Protein AF-A0A1I3P0V4-F1 (afdb_monomer_lite)

InterPro domains:
  IPR001668 Plasmid recombination enzyme [PF01076] (4-117)

Structure (mmCIF, N/CA/C/O backbone):
data_AF-A0A1I3P0V4-F1
#
_entry.id   AF-A0A1I3P0V4-F1
#
loop_
_atom_site.group_PDB
_atom_site.id
_atom_site.type_symbol
_atom_site.label_atom_id
_atom_site.label_alt_id
_atom_site.label_comp_id
_atom_site.label_asym_id
_atom_site.label_entity_id
_atom_site.label_seq_id
_atom_site.pdbx_PDB_ins_code
_atom_site.Cartn_x
_atom_site.Cartn_y
_atom_site.Cartn_z
_atom_site.occupancy
_atom_site.B_iso_or_equiv
_atom_site.auth_seq_id
_atom_site.auth_comp_id
_atom_site.auth_asym_id
_atom_site.auth_atom_id
_atom_site.pdbx_PDB_model_num
ATOM 1 N N . MET A 1 1 ? -18.771 -16.306 -8.051 1.00 46.50 1 MET A N 1
ATOM 2 C CA . MET A 1 1 ? -17.521 -16.959 -7.605 1.00 46.50 1 MET A CA 1
ATOM 3 C C . MET A 1 1 ? -17.237 -16.459 -6.200 1.00 46.50 1 MET A C 1
ATOM 5 O O . MET A 1 1 ? -17.303 -15.250 -6.014 1.00 46.50 1 MET A O 1
ATOM 9 N N . SER A 1 2 ? -17.047 -17.337 -5.210 1.00 54.91 2 SER A N 1
ATOM 10 C CA . SER A 1 2 ? -16.685 -16.901 -3.854 1.00 54.91 2 SER A CA 1
ATOM 11 C C . SER A 1 2 ? -15.280 -16.301 -3.876 1.00 54.91 2 SER A C 1
ATOM 13 O O . SER A 1 2 ? -14.403 -16.802 -4.571 1.00 54.91 2 SER A O 1
ATOM 15 N N . HIS A 1 3 ? -15.078 -15.209 -3.141 1.00 76.75 3 HIS A N 1
ATOM 16 C CA . HIS A 1 3 ? -13.769 -14.557 -2.999 1.00 76.75 3 HIS A CA 1
ATOM 17 C C . HIS A 1 3 ? -12.896 -15.184 -1.898 1.00 76.75 3 HIS A C 1
ATOM 19 O O . HIS A 1 3 ? -11.794 -14.698 -1.659 1.00 76.75 3 HIS A O 1
ATOM 25 N N . VAL A 1 4 ? -13.407 -16.243 -1.263 1.00 82.94 4 VAL A N 1
ATOM 26 C CA . VAL A 1 4 ? -12.771 -17.013 -0.192 1.00 82.94 4 VAL A CA 1
ATOM 27 C C . VAL A 1 4 ? -12.318 -18.354 -0.757 1.00 82.94 4 VAL A C 1
ATOM 29 O O . VAL A 1 4 ? -13.121 -19.063 -1.380 1.00 82.94 4 VAL A O 1
ATOM 32 N N . ASP A 1 5 ? -11.056 -18.687 -0.521 1.00 84.44 5 ASP A N 1
ATOM 33 C CA . ASP A 1 5 ? -10.488 -20.009 -0.732 1.00 84.44 5 ASP A CA 1
ATOM 34 C C . ASP A 1 5 ? -10.706 -20.867 0.519 1.00 84.44 5 ASP A C 1
ATOM 36 O O . ASP A 1 5 ? -9.994 -20.763 1.516 1.00 84.44 5 ASP A O 1
ATOM 40 N N . LEU A 1 6 ? -11.704 -21.749 0.452 1.00 85.12 6 LEU A N 1
ATOM 41 C CA . LEU A 1 6 ? -12.078 -22.623 1.566 1.00 85.12 6 LEU A CA 1
ATOM 42 C C . LEU A 1 6 ? -10.957 -23.582 1.992 1.00 85.12 6 LEU A C 1
ATOM 44 O O . LEU A 1 6 ? -11.004 -24.100 3.106 1.00 85.12 6 LEU A O 1
ATOM 48 N N . SER A 1 7 ? -9.971 -23.842 1.126 1.00 83.06 7 SER A N 1
ATOM 49 C CA . SER A 1 7 ? -8.824 -24.686 1.474 1.00 83.06 7 SER A CA 1
ATOM 50 C C . SER A 1 7 ? -7.808 -23.964 2.364 1.00 83.06 7 SER A C 1
ATOM 52 O O . SER A 1 7 ? -7.132 -24.616 3.156 1.00 83.06 7 SER A O 1
ATOM 54 N N . ALA A 1 8 ? -7.772 -22.629 2.305 1.00 77.94 8 ALA A N 1
ATOM 55 C CA . ALA A 1 8 ? -6.867 -21.779 3.073 1.00 77.94 8 ALA A CA 1
ATOM 56 C C . ALA A 1 8 ? -7.485 -21.248 4.381 1.00 77.94 8 ALA A C 1
ATOM 58 O O . ALA A 1 8 ? -6.773 -20.710 5.224 1.00 77.94 8 ALA A O 1
ATOM 59 N N . THR A 1 9 ? -8.793 -21.422 4.616 1.00 80.50 9 THR A N 1
ATOM 60 C CA . THR A 1 9 ? -9.476 -20.906 5.824 1.00 80.50 9 THR A CA 1
ATOM 61 C C . THR A 1 9 ? -8.869 -21.414 7.139 1.00 80.50 9 THR A C 1
ATOM 63 O O . THR A 1 9 ? -8.925 -20.718 8.153 1.00 80.50 9 THR A O 1
ATOM 66 N N . GLY A 1 10 ? -8.250 -22.601 7.138 1.00 83.00 10 GLY A N 1
ATOM 67 C CA . GLY A 1 10 ? -7.536 -23.142 8.302 1.00 83.00 10 GLY A CA 1
ATOM 68 C C . GLY A 1 10 ? -6.255 -22.383 8.676 1.00 83.00 10 GLY A C 1
ATOM 69 O O . GLY A 1 10 ? -5.747 -22.569 9.779 1.00 83.00 10 GLY A O 1
ATOM 70 N N . GLU A 1 11 ? -5.750 -21.526 7.789 1.00 85.62 11 GLU A N 1
ATOM 71 C CA . GLU A 1 11 ? -4.547 -20.711 7.995 1.00 85.62 11 GLU A CA 1
ATOM 72 C C . GLU A 1 11 ? -4.864 -19.330 8.596 1.00 85.62 11 GLU A C 1
ATOM 74 O O . GLU A 1 11 ? -3.955 -18.577 8.955 1.00 85.62 11 GLU A O 1
ATOM 79 N N . ASN A 1 12 ? -6.150 -18.994 8.758 1.00 91.94 12 ASN A N 1
ATOM 80 C CA . ASN A 1 12 ? -6.567 -17.777 9.446 1.00 91.94 12 ASN A CA 1
ATOM 81 C C . ASN A 1 12 ? -6.116 -17.803 10.910 1.00 91.94 12 ASN A C 1
ATOM 83 O O . ASN A 1 12 ? -6.247 -18.804 11.615 1.00 91.94 12 ASN A O 1
ATOM 87 N N . MET A 1 13 ? -5.621 -16.667 11.394 1.00 93.81 13 MET A N 1
ATOM 88 C CA . MET A 1 13 ? -4.975 -16.590 12.702 1.00 93.81 13 MET A CA 1
ATOM 89 C C . MET A 1 13 ? -5.728 -15.656 13.644 1.00 93.81 13 MET A C 1
ATOM 91 O O . MET A 1 13 ? -5.924 -14.477 13.348 1.00 93.81 13 MET A O 1
ATOM 95 N N . VAL A 1 14 ? -6.082 -16.149 14.832 1.00 95.81 14 VAL A N 1
ATOM 96 C CA . VAL A 1 14 ? -6.596 -15.299 15.914 1.00 95.81 14 VAL A CA 1
ATOM 97 C C . VAL A 1 14 ? -5.441 -14.493 16.508 1.00 95.81 14 VAL A C 1
ATOM 99 O O . VAL A 1 14 ? -4.555 -15.034 17.163 1.00 95.81 14 VAL A O 1
ATOM 102 N N . LEU A 1 15 ? -5.461 -13.181 16.287 1.00 96.19 15 LEU A N 1
ATOM 103 C CA . LEU A 1 15 ? -4.469 -12.233 16.801 1.00 96.19 15 LEU A CA 1
ATOM 104 C C . LEU A 1 15 ? -4.858 -11.693 18.190 1.00 96.19 15 LEU A C 1
ATOM 106 O O . LEU A 1 15 ? -3.998 -11.339 19.004 1.00 96.19 15 LEU A O 1
ATOM 110 N N . HIS A 1 16 ? -6.162 -11.606 18.467 1.00 97.50 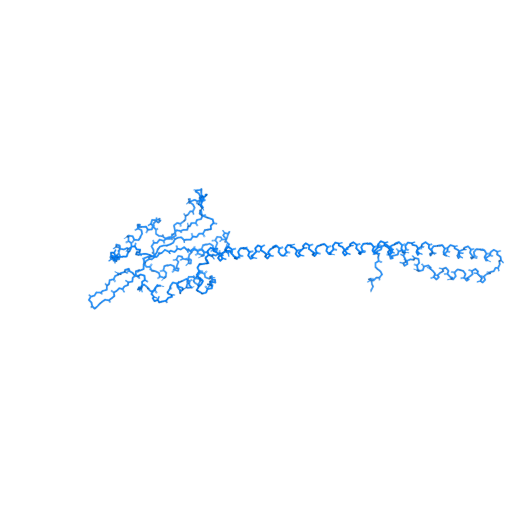16 HIS A N 1
ATOM 111 C CA . HIS A 1 16 ? -6.711 -11.202 19.759 1.00 97.50 16 HIS A CA 1
ATOM 112 C C . HIS A 1 16 ? -8.156 -11.692 19.938 1.00 97.50 16 HIS A C 1
ATOM 114 O O . HIS A 1 16 ? -8.906 -11.767 18.966 1.00 97.50 16 HIS A O 1
ATOM 120 N N . GLY A 1 17 ? -8.563 -11.953 21.181 1.00 96.44 17 GLY A N 1
ATOM 121 C CA . GLY A 1 17 ? -9.907 -12.439 21.505 1.00 96.44 17 GLY A CA 1
ATOM 122 C C . GLY A 1 17 ? -10.049 -13.954 21.367 1.00 96.44 17 GLY A C 1
ATOM 123 O O . GLY A 1 17 ? -9.058 -14.685 21.358 1.00 96.44 17 GLY A O 1
ATOM 124 N N . THR A 1 18 ? -11.291 -14.426 21.298 1.00 95.00 18 THR A N 1
ATOM 125 C CA . THR A 1 18 ? -11.615 -15.861 21.215 1.00 95.00 18 THR A CA 1
ATOM 126 C C . THR A 1 18 ? -11.831 -16.362 19.790 1.00 95.00 18 THR A C 1
ATOM 128 O O . THR A 1 18 ? -11.976 -17.563 19.580 1.00 95.00 18 THR A O 1
ATOM 131 N N . GLY A 1 19 ? -11.869 -15.456 18.810 1.00 91.31 19 GLY A N 1
ATOM 132 C CA . GLY A 1 19 ? -12.299 -15.770 17.446 1.00 91.31 19 GLY A CA 1
ATOM 133 C C . GL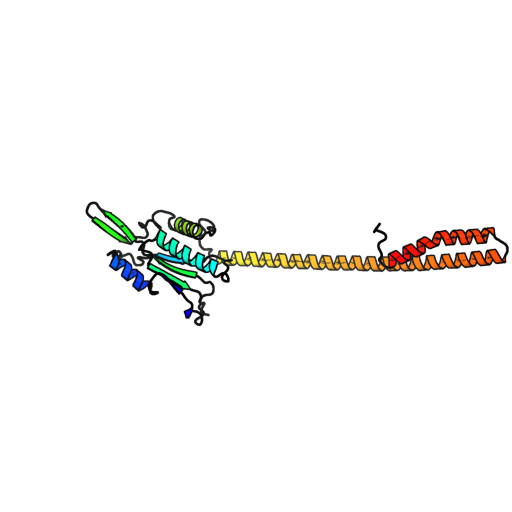Y A 1 19 ? -13.812 -15.607 17.228 1.00 91.31 19 GLY A C 1
ATOM 134 O O . GLY A 1 19 ? -14.253 -15.617 16.082 1.00 91.31 19 GLY A O 1
ATOM 135 N N . ASP A 1 20 ? -14.602 -15.365 18.284 1.00 92.88 20 ASP A N 1
ATOM 136 C CA . ASP A 1 20 ? -16.009 -14.961 18.177 1.00 92.88 20 ASP A CA 1
ATOM 137 C C . ASP A 1 20 ? -16.178 -13.486 18.593 1.00 92.88 20 ASP A C 1
ATOM 139 O O . ASP A 1 20 ? -16.276 -13.169 19.786 1.00 92.88 20 ASP A O 1
ATOM 143 N N . PRO A 1 21 ? -16.299 -12.554 17.627 1.00 92.69 21 PRO A N 1
ATOM 144 C CA . PRO A 1 21 ? -16.396 -11.133 17.938 1.00 92.69 21 PRO A CA 1
ATOM 145 C C . PRO A 1 21 ? -17.665 -10.779 18.728 1.00 92.69 21 PRO A C 1
ATOM 147 O O . PRO A 1 21 ? -17.671 -9.794 19.469 1.00 92.69 21 PRO A O 1
ATOM 150 N N . LYS A 1 22 ? -18.758 -11.547 18.596 1.00 91.94 22 LYS A N 1
ATOM 151 C CA . LYS A 1 22 ? -19.999 -11.282 19.343 1.00 91.94 22 LYS A CA 1
ATOM 152 C C . LYS A 1 22 ? -19.831 -11.669 20.806 1.00 91.94 22 LYS A C 1
ATOM 154 O O . LYS A 1 22 ? -20.246 -10.906 21.685 1.00 91.94 22 LYS A O 1
ATOM 159 N N . ALA A 1 23 ? -19.231 -12.831 21.062 1.00 94.44 23 ALA A N 1
ATOM 160 C CA . ALA A 1 23 ? -18.920 -13.281 22.413 1.00 94.44 23 ALA A CA 1
ATOM 161 C C . ALA A 1 23 ? -17.942 -12.319 23.103 1.00 94.44 23 ALA A C 1
ATOM 163 O O . ALA A 1 23 ? -18.209 -11.891 24.228 1.00 94.44 23 ALA A O 1
ATOM 164 N N . ASP A 1 24 ? -16.889 -11.896 22.400 1.00 96.69 24 ASP A N 1
ATOM 165 C CA . ASP A 1 24 ? -15.858 -10.995 22.927 1.00 96.69 24 ASP A CA 1
ATOM 166 C C . ASP A 1 24 ? -16.425 -9.610 23.294 1.00 96.69 24 ASP A C 1
ATOM 168 O O . ASP A 1 24 ? -16.177 -9.091 24.390 1.00 96.69 24 ASP A O 1
ATOM 172 N N . VAL A 1 25 ? -17.283 -9.030 22.441 1.00 95.38 25 VAL A N 1
ATOM 173 C CA . VAL A 1 25 ? -17.995 -7.778 22.759 1.00 95.38 25 VAL A CA 1
ATOM 174 C C . VAL A 1 25 ? -18.903 -7.962 23.976 1.00 95.38 25 VAL A C 1
ATOM 176 O O . VAL A 1 25 ? -18.870 -7.139 24.894 1.00 95.38 25 VAL A O 1
ATOM 179 N N . LYS A 1 26 ? -19.698 -9.040 24.029 1.00 94.31 26 LYS A N 1
ATOM 180 C CA . LYS A 1 26 ? -20.602 -9.309 25.160 1.00 94.31 26 LYS A CA 1
ATOM 181 C C . LYS A 1 26 ? -19.829 -9.461 26.475 1.00 94.31 26 LYS A C 1
ATOM 183 O O . LYS A 1 26 ? -20.237 -8.885 27.485 1.00 94.31 26 LYS A O 1
ATOM 188 N N . ALA A 1 27 ? -18.713 -10.188 26.458 1.00 97.00 27 ALA A N 1
ATOM 189 C CA . ALA A 1 27 ? -17.845 -10.377 27.615 1.00 97.00 27 ALA A CA 1
ATOM 190 C C . ALA A 1 27 ? -17.252 -9.046 28.099 1.00 97.00 27 ALA A C 1
ATOM 192 O O . ALA A 1 27 ? -17.281 -8.756 29.296 1.00 97.00 27 ALA A O 1
ATOM 193 N N . CYS A 1 28 ? -16.788 -8.197 27.178 1.00 97.38 28 CYS A N 1
ATOM 194 C CA . CYS A 1 28 ? -16.265 -6.871 27.500 1.00 97.38 28 CYS A CA 1
ATOM 195 C C . CYS A 1 28 ? -17.330 -5.966 28.143 1.00 97.38 28 CYS A C 1
ATOM 197 O O . CYS A 1 28 ? -17.108 -5.412 29.224 1.00 97.38 28 CYS A O 1
ATOM 199 N N . LEU A 1 29 ? -18.522 -5.875 27.544 1.00 95.81 29 LEU A N 1
ATOM 200 C CA . LEU A 1 29 ? -19.631 -5.084 28.092 1.00 95.81 29 LEU A CA 1
ATOM 201 C C . LEU A 1 29 ? -20.038 -5.556 29.495 1.00 95.81 29 LEU A C 1
ATOM 203 O O . LEU A 1 29 ? -20.256 -4.723 30.377 1.00 95.81 29 LEU A O 1
ATOM 207 N N . GLY A 1 30 ? -20.098 -6.875 29.712 1.00 96.06 30 GLY A N 1
ATOM 208 C CA . GLY A 1 30 ? -20.385 -7.467 31.020 1.00 96.06 30 GLY A CA 1
ATOM 209 C C . GLY A 1 30 ? -19.303 -7.155 32.055 1.00 96.06 30 GLY A C 1
ATOM 210 O O . GLY A 1 30 ? -19.615 -6.660 33.137 1.00 96.06 30 GLY A O 1
ATOM 211 N N . LYS A 1 31 ? -18.026 -7.356 31.700 1.00 97.00 31 LYS A N 1
ATOM 212 C CA . LYS A 1 31 ? -16.864 -7.097 32.569 1.00 97.00 31 LYS A CA 1
ATOM 213 C C . LYS A 1 31 ? -16.827 -5.659 33.080 1.00 97.00 31 LYS A C 1
ATOM 215 O O . LYS A 1 31 ? -16.552 -5.429 34.254 1.00 97.00 31 LYS A O 1
ATOM 220 N N . PHE A 1 32 ? -17.103 -4.694 32.206 1.00 96.38 32 PHE A N 1
ATOM 221 C CA . PHE A 1 32 ? -17.078 -3.272 32.558 1.00 96.38 32 PHE A CA 1
ATOM 222 C C . PHE A 1 32 ? -18.431 -2.726 33.018 1.00 96.38 32 PHE A C 1
ATOM 224 O O . PHE A 1 32 ? -18.523 -1.537 33.325 1.00 96.38 32 PHE A O 1
ATOM 231 N N . GLN A 1 33 ? -19.471 -3.569 33.073 1.00 94.75 33 GLN A N 1
ATOM 232 C CA . GLN A 1 33 ? -20.849 -3.177 33.393 1.00 94.75 33 GLN A CA 1
ATOM 233 C C . GLN A 1 33 ? -21.327 -1.991 32.531 1.00 94.75 33 GLN A C 1
ATOM 235 O O . GLN A 1 33 ? -22.094 -1.130 32.965 1.00 94.75 33 GLN A O 1
ATOM 240 N N . ALA A 1 34 ? -20.841 -1.928 31.290 1.00 92.25 34 ALA A N 1
ATOM 241 C CA . ALA A 1 34 ? -21.001 -0.793 30.392 1.00 92.25 34 ALA A CA 1
ATOM 242 C C . ALA A 1 34 ? -22.171 -1.042 29.434 1.00 92.25 34 ALA A C 1
ATOM 244 O O . ALA A 1 34 ? -21.984 -1.127 28.221 1.00 92.25 34 ALA A O 1
ATOM 245 N N . ALA A 1 35 ? -23.380 -1.191 29.983 1.00 86.00 35 ALA A N 1
ATOM 246 C CA . ALA A 1 35 ? -24.566 -1.485 29.184 1.00 86.00 35 ALA A CA 1
ATOM 247 C C . ALA A 1 35 ? -24.762 -0.420 28.081 1.00 86.00 35 ALA A C 1
ATOM 249 O O . ALA A 1 35 ? -24.817 0.781 28.388 1.00 86.00 35 ALA A O 1
ATOM 250 N N . PRO A 1 36 ? -24.845 -0.822 26.800 1.00 86.56 36 PRO A N 1
ATOM 251 C CA . PRO A 1 36 ? -25.130 0.113 25.728 1.00 86.56 36 PRO A CA 1
ATOM 252 C C . PRO A 1 36 ? -26.542 0.671 25.901 1.00 86.56 36 PRO A C 1
ATOM 254 O O . PRO A 1 36 ? -27.428 0.029 26.466 1.00 86.56 36 PRO A O 1
ATOM 257 N N . ARG A 1 37 ? -26.759 1.897 25.424 1.00 82.06 37 ARG A N 1
ATOM 258 C CA . ARG A 1 37 ? -28.112 2.453 25.370 1.00 82.06 37 ARG A CA 1
ATOM 259 C C . ARG A 1 37 ? -28.969 1.626 24.411 1.00 82.06 37 ARG A C 1
ATOM 261 O O . ARG A 1 37 ? -28.440 1.075 23.451 1.00 82.06 37 ARG A O 1
ATOM 268 N N . ALA A 1 38 ? -30.276 1.582 24.656 1.00 82.19 38 ALA A N 1
ATOM 269 C CA . ALA A 1 38 ? -31.214 0.812 23.837 1.00 82.19 38 ALA A CA 1
ATOM 270 C C . ALA A 1 38 ? -31.200 1.220 22.351 1.00 82.19 38 ALA A C 1
ATOM 272 O O . ALA A 1 38 ? -31.426 0.383 21.489 1.00 82.19 38 ALA A O 1
ATOM 273 N N . ASP A 1 39 ? -30.881 2.484 22.055 1.00 81.44 39 ASP A N 1
ATOM 274 C CA . ASP A 1 39 ? -30.752 3.032 20.699 1.00 81.44 39 ASP A CA 1
ATOM 275 C C . ASP A 1 39 ? -29.384 2.758 20.043 1.00 81.44 39 ASP A C 1
ATOM 277 O O . ASP A 1 39 ? -29.161 3.112 18.886 1.00 81.44 39 ASP A O 1
ATOM 281 N N . ASN A 1 40 ? -28.433 2.159 20.766 1.00 82.06 40 ASN A N 1
ATOM 282 C CA . ASN A 1 40 ? -27.091 1.888 20.265 1.00 82.06 40 ASN A CA 1
ATOM 283 C C . ASN A 1 40 ? -26.971 0.448 19.748 1.00 82.06 40 ASN A C 1
ATOM 285 O O . ASN A 1 40 ? -26.421 -0.423 20.420 1.00 82.06 40 ASN A O 1
ATOM 289 N N . GLU A 1 41 ? -27.440 0.226 18.521 1.00 79.06 41 GLU A N 1
ATOM 290 C CA . GLU A 1 41 ? -27.395 -1.079 17.841 1.00 79.06 41 GLU A CA 1
ATOM 291 C C . GLU A 1 41 ? -25.968 -1.573 17.537 1.00 79.06 41 GLU A C 1
ATOM 293 O O . GLU A 1 41 ? -25.744 -2.766 17.335 1.00 79.06 41 GLU A O 1
ATOM 298 N N . LYS A 1 42 ? -24.985 -0.662 17.493 1.00 86.50 42 LYS A N 1
ATOM 299 C CA . LYS A 1 42 ? -23.579 -0.959 17.168 1.00 86.50 42 LYS A CA 1
ATOM 300 C C . LYS A 1 42 ? -22.654 -0.406 18.255 1.00 86.50 42 LYS A C 1
ATOM 302 O O . LYS A 1 42 ? -21.946 0.580 18.025 1.00 86.50 42 LYS A O 1
ATOM 307 N N . PRO A 1 43 ? -22.611 -1.037 19.442 1.00 90.81 43 PRO A N 1
ATOM 308 C CA . PRO A 1 43 ? -21.789 -0.589 20.564 1.00 90.81 43 PRO A CA 1
ATOM 309 C C . PRO A 1 43 ? -20.295 -0.912 20.387 1.00 90.81 43 PRO A C 1
ATOM 311 O O . PRO A 1 43 ? -19.578 -1.069 21.368 1.00 90.81 43 PRO A O 1
ATOM 314 N N . PHE A 1 44 ? -19.826 -1.027 19.148 1.00 94.56 44 PHE A N 1
ATOM 315 C CA . PHE A 1 44 ? -18.465 -1.372 18.768 1.00 94.56 44 PHE A CA 1
ATOM 316 C C . PHE A 1 44 ? -18.115 -0.721 17.424 1.00 94.56 44 PHE A C 1
ATOM 318 O O . PHE A 1 44 ? -18.996 -0.394 16.628 1.00 94.56 44 PHE A O 1
ATOM 325 N N . GLU A 1 45 ? -16.824 -0.542 17.183 1.00 95.06 45 GLU A N 1
ATOM 326 C CA . GLU A 1 45 ? -16.224 -0.138 15.917 1.00 95.06 45 GLU A CA 1
ATOM 327 C C . GLU A 1 45 ? -15.616 -1.370 15.240 1.00 95.06 45 GLU A C 1
ATOM 329 O O . GLU A 1 45 ? -15.113 -2.270 15.920 1.00 95.06 45 GLU A O 1
ATOM 334 N N . ARG A 1 46 ? -15.677 -1.423 13.907 1.00 95.38 46 ARG A N 1
ATOM 335 C CA . ARG A 1 46 ? -15.069 -2.502 13.121 1.00 95.38 46 ARG A CA 1
ATOM 336 C C . ARG A 1 46 ? -13.953 -1.942 12.264 1.00 95.38 46 ARG A C 1
ATOM 338 O O . ARG A 1 46 ? -14.144 -0.947 11.572 1.00 95.38 46 ARG A O 1
ATOM 345 N N . PHE A 1 47 ? -12.831 -2.639 12.265 1.00 95.81 47 PHE A N 1
ATOM 346 C CA . PHE A 1 47 ? -11.660 -2.300 11.481 1.00 95.81 47 PHE A CA 1
ATOM 347 C C . PHE A 1 47 ? -11.397 -3.390 10.455 1.00 95.81 47 PHE A C 1
ATOM 349 O O . PHE A 1 47 ? -11.534 -4.579 10.746 1.00 95.81 47 PHE A O 1
ATOM 356 N N . VAL A 1 48 ? -10.996 -2.944 9.270 1.00 95.19 48 VAL A N 1
ATOM 357 C CA . VAL A 1 48 ? -10.306 -3.757 8.276 1.00 95.19 48 VAL A CA 1
ATOM 358 C C . VAL A 1 48 ? -8.963 -3.080 8.061 1.00 95.19 48 VAL A C 1
ATOM 360 O O . VAL A 1 48 ? -8.930 -1.912 7.667 1.00 95.19 48 VAL A O 1
ATOM 363 N N . VAL A 1 49 ? -7.875 -3.771 8.386 1.00 94.88 49 VAL A N 1
ATOM 364 C CA . VAL A 1 49 ? -6.516 -3.229 8.276 1.00 94.88 49 VAL A CA 1
ATOM 365 C C . VAL A 1 49 ? -5.748 -4.045 7.248 1.00 94.88 49 VAL A C 1
ATOM 367 O O . VAL A 1 49 ? -5.649 -5.262 7.367 1.00 94.88 49 VAL A O 1
ATOM 370 N N . HIS A 1 50 ? -5.209 -3.363 6.243 1.00 92.94 50 HIS A N 1
ATOM 371 C CA . HIS A 1 50 ? -4.404 -3.938 5.171 1.00 92.94 50 HIS A CA 1
ATOM 372 C C . HIS A 1 50 ? -3.163 -3.048 4.977 1.00 92.94 50 HIS A C 1
ATOM 374 O O . HIS A 1 50 ? -3.322 -1.825 4.984 1.00 92.94 50 HIS A O 1
ATOM 380 N N . PRO A 1 51 ? -1.955 -3.613 4.796 1.00 89.81 51 PRO A N 1
ATOM 381 C CA . PRO A 1 51 ? -0.704 -2.845 4.744 1.00 89.81 51 PRO A CA 1
ATOM 382 C C . PRO A 1 51 ? -0.504 -2.045 3.443 1.00 89.81 51 PRO A C 1
ATOM 384 O O . PRO A 1 51 ? 0.434 -1.268 3.323 1.00 89.81 51 PRO A O 1
ATOM 387 N N . GLY A 1 52 ? -1.399 -2.211 2.470 1.00 85.19 52 GLY A N 1
ATOM 388 C CA . GLY A 1 52 ? -1.364 -1.513 1.183 1.00 85.19 52 GLY A CA 1
ATOM 389 C C . GLY A 1 52 ? -0.804 -2.374 0.054 1.00 85.19 52 GLY A C 1
ATOM 390 O O . GLY A 1 52 ? -0.379 -3.512 0.260 1.00 85.19 52 GLY A O 1
ATOM 391 N N . ASP A 1 53 ? -0.870 -1.843 -1.164 1.00 80.31 53 ASP A N 1
ATOM 392 C CA . ASP A 1 53 ? -0.340 -2.516 -2.348 1.00 80.31 53 ASP A CA 1
ATOM 393 C C . ASP A 1 53 ? 1.189 -2.359 -2.371 1.00 80.31 53 ASP A C 1
ATOM 395 O O . ASP A 1 53 ? 1.700 -1.252 -2.226 1.00 80.31 53 ASP A O 1
ATOM 399 N N . GLY A 1 54 ? 1.921 -3.470 -2.505 1.00 83.00 54 GLY A N 1
ATOM 400 C CA . GLY A 1 54 ? 3.392 -3.490 -2.454 1.00 83.00 54 GLY A CA 1
ATOM 401 C C . GLY A 1 54 ? 3.996 -4.009 -1.145 1.00 83.00 54 GLY A C 1
ATOM 402 O O . GLY A 1 54 ? 5.217 -4.074 -1.030 1.00 83.00 54 GLY A O 1
ATOM 403 N N . PHE A 1 55 ? 3.173 -4.416 -0.174 1.00 89.44 55 PHE A N 1
ATOM 404 C CA . PHE A 1 55 ? 3.665 -5.125 1.006 1.00 89.44 55 PHE A CA 1
ATOM 405 C C . PHE A 1 55 ? 4.242 -6.500 0.629 1.00 89.44 55 PHE A C 1
ATOM 407 O O . PHE A 1 55 ? 3.612 -7.268 -0.104 1.00 89.44 55 PHE A O 1
ATOM 414 N N . ASP A 1 56 ? 5.437 -6.811 1.134 1.00 88.69 56 ASP A N 1
ATOM 415 C CA . ASP A 1 56 ? 6.126 -8.072 0.857 1.00 88.69 56 ASP A CA 1
ATOM 416 C C . ASP A 1 56 ? 5.590 -9.209 1.738 1.00 88.69 56 ASP A C 1
ATOM 418 O O . ASP A 1 56 ? 6.075 -9.468 2.842 1.00 88.69 56 ASP A O 1
ATOM 422 N N . TRP A 1 57 ? 4.593 -9.919 1.213 1.00 89.25 57 TRP A N 1
ATOM 423 C CA . TRP A 1 57 ? 3.998 -11.097 1.848 1.00 89.25 57 TRP A CA 1
ATOM 424 C C . TRP A 1 57 ? 4.905 -12.340 1.854 1.00 89.25 57 TRP A C 1
ATOM 426 O O . TRP A 1 57 ? 4.524 -13.361 2.419 1.00 89.25 57 TRP A O 1
ATOM 436 N N . SER A 1 58 ? 6.098 -12.289 1.251 1.00 89.88 58 SER A N 1
ATOM 437 C CA . SER A 1 58 ? 7.086 -13.372 1.361 1.00 89.88 58 SER A CA 1
ATOM 438 C C . SER A 1 58 ? 8.018 -13.201 2.567 1.00 89.88 58 SER A C 1
ATOM 440 O O . SER A 1 58 ? 8.664 -14.154 3.006 1.00 89.88 58 SER A O 1
ATOM 442 N N . ASN A 1 59 ? 8.062 -11.999 3.149 1.00 93.69 59 ASN A N 1
ATOM 443 C CA . ASN A 1 59 ? 8.938 -11.665 4.260 1.00 93.69 59 ASN A CA 1
ATOM 444 C C . ASN A 1 59 ? 8.230 -11.849 5.609 1.00 93.69 59 ASN A C 1
ATOM 446 O O . ASN A 1 59 ? 7.507 -10.976 6.096 1.00 93.69 59 ASN A O 1
ATOM 450 N N . SER A 1 60 ? 8.494 -12.984 6.256 1.00 92.94 60 SER A N 1
ATOM 451 C CA . SER A 1 60 ? 7.908 -13.334 7.557 1.00 92.94 60 SER A CA 1
ATOM 452 C C . SER A 1 60 ? 8.229 -12.332 8.672 1.00 92.94 60 SER A C 1
ATOM 454 O O . SER A 1 60 ? 7.402 -12.130 9.562 1.00 92.94 60 SER A O 1
ATOM 456 N N . VAL A 1 61 ? 9.382 -11.654 8.619 1.00 95.38 61 VAL A N 1
ATOM 457 C CA . VAL A 1 61 ? 9.757 -10.615 9.591 1.00 95.38 61 VAL A CA 1
ATOM 458 C C . VAL A 1 61 ? 8.893 -9.369 9.402 1.00 95.38 61 VAL A C 1
ATOM 460 O O . VAL A 1 61 ? 8.376 -8.830 10.381 1.00 95.38 61 VAL A O 1
ATOM 463 N N . ALA A 1 62 ? 8.689 -8.935 8.155 1.00 93.81 62 ALA A N 1
ATOM 464 C CA . ALA A 1 62 ? 7.818 -7.803 7.843 1.00 93.81 62 ALA A CA 1
ATOM 465 C C . ALA A 1 62 ? 6.362 -8.090 8.243 1.00 93.81 62 ALA A C 1
ATOM 467 O O . ALA A 1 62 ? 5.728 -7.251 8.884 1.00 93.81 62 ALA A O 1
ATOM 468 N N . ILE A 1 63 ? 5.861 -9.296 7.946 1.00 95.00 63 ILE A N 1
ATOM 469 C CA . ILE A 1 63 ? 4.529 -9.758 8.370 1.00 95.00 63 ILE A CA 1
ATOM 470 C C . ILE A 1 63 ? 4.415 -9.744 9.893 1.00 95.00 63 ILE A C 1
ATOM 472 O O . ILE A 1 63 ? 3.500 -9.124 10.434 1.00 95.00 63 ILE A O 1
ATOM 476 N N . GLY A 1 64 ? 5.353 -10.382 10.600 1.00 95.31 64 GLY A N 1
ATOM 477 C CA . GLY A 1 64 ? 5.335 -10.448 12.060 1.00 95.31 64 GLY A CA 1
ATOM 478 C C . GLY A 1 64 ? 5.349 -9.061 12.706 1.00 95.31 64 GLY A C 1
ATOM 479 O O . GLY A 1 64 ? 4.602 -8.812 13.658 1.00 95.31 64 GLY A O 1
ATOM 480 N N . LYS A 1 65 ? 6.134 -8.131 12.145 1.00 95.75 65 LYS A N 1
ATOM 481 C CA . LYS A 1 65 ? 6.172 -6.733 12.583 1.00 95.75 65 LYS A CA 1
ATOM 482 C C . LYS A 1 65 ? 4.827 -6.042 12.356 1.00 95.75 65 LYS A C 1
ATOM 484 O O . LYS A 1 65 ? 4.277 -5.485 13.298 1.00 95.75 65 LYS A O 1
ATOM 489 N N . TRP A 1 66 ? 4.258 -6.133 11.153 1.00 96.31 66 TRP A N 1
ATOM 490 C CA . TRP A 1 66 ? 2.966 -5.519 10.833 1.00 96.31 66 TRP A CA 1
ATOM 491 C C . TRP A 1 66 ? 1.829 -6.026 11.734 1.00 96.31 66 TRP A C 1
ATOM 493 O O . TRP A 1 66 ? 1.034 -5.228 12.237 1.00 96.31 66 TRP A O 1
ATOM 503 N N . LEU A 1 67 ? 1.773 -7.336 11.988 1.00 96.94 67 LEU A N 1
ATOM 504 C CA . LEU A 1 67 ? 0.784 -7.943 12.882 1.00 96.94 67 LEU A CA 1
ATOM 505 C C . LEU A 1 67 ? 0.939 -7.437 14.323 1.00 96.94 67 LEU A C 1
ATOM 507 O O . LEU A 1 67 ? -0.047 -7.055 14.959 1.00 96.94 67 LEU A O 1
ATOM 511 N N . THR A 1 68 ? 2.177 -7.409 14.822 1.00 97.38 68 THR A N 1
ATOM 512 C CA . THR A 1 68 ? 2.498 -6.939 16.177 1.00 97.38 68 THR A CA 1
ATOM 513 C C . THR A 1 68 ? 2.149 -5.464 16.342 1.00 97.38 68 THR A C 1
ATOM 515 O O . THR A 1 68 ? 1.431 -5.111 17.279 1.00 97.38 68 THR A O 1
ATOM 518 N N . ASP A 1 69 ? 2.575 -4.618 15.406 1.00 97.75 69 ASP A N 1
ATOM 519 C CA . ASP A 1 69 ? 2.340 -3.176 15.458 1.00 97.75 69 ASP A CA 1
ATOM 520 C C . ASP A 1 69 ? 0.849 -2.850 15.322 1.00 97.75 69 ASP A C 1
ATOM 522 O O . ASP A 1 69 ? 0.332 -2.014 16.059 1.00 97.75 69 ASP A O 1
ATOM 526 N N . THR A 1 70 ? 0.116 -3.557 14.452 1.00 98.06 70 THR A N 1
ATOM 527 C CA . THR A 1 70 ? -1.340 -3.368 14.306 1.00 98.06 70 THR A CA 1
ATOM 528 C C . THR A 1 70 ? -2.078 -3.730 15.587 1.00 98.06 70 THR A C 1
ATOM 530 O O . THR A 1 70 ? -2.957 -2.987 16.033 1.00 98.06 70 THR A O 1
ATOM 533 N N . ARG A 1 71 ? -1.711 -4.854 16.212 1.00 98.19 71 ARG A N 1
ATOM 534 C CA . ARG A 1 71 ? -2.274 -5.265 17.501 1.00 98.19 71 ARG A CA 1
ATOM 535 C C . ARG A 1 71 ? -1.971 -4.236 18.588 1.00 98.19 71 ARG A C 1
ATOM 537 O O . ARG A 1 71 ? -2.867 -3.896 19.358 1.00 98.19 71 ARG A O 1
ATOM 544 N N . GLN A 1 72 ? -0.732 -3.749 18.649 1.00 98.31 72 GLN A N 1
ATOM 545 C CA . GLN A 1 72 ? -0.314 -2.761 19.639 1.00 98.31 72 GLN A CA 1
ATOM 546 C C . GLN A 1 72 ? -1.041 -1.428 19.440 1.00 98.31 72 GLN A C 1
ATOM 548 O O . GLN A 1 72 ? -1.597 -0.895 20.392 1.00 98.31 72 GLN A O 1
ATOM 553 N N . TRP A 1 73 ? -1.149 -0.942 18.205 1.00 98.31 73 TRP A N 1
ATOM 554 C CA . TRP A 1 73 ? -1.881 0.282 17.890 1.00 98.31 73 TRP A CA 1
ATOM 555 C C . TRP A 1 73 ? -3.359 0.203 18.312 1.00 98.31 73 TRP A C 1
ATOM 557 O O . TRP A 1 73 ? -3.872 1.118 18.957 1.00 98.31 73 TRP A O 1
ATOM 567 N N . LEU A 1 74 ? -4.048 -0.908 18.021 1.00 98.38 74 LEU A N 1
ATOM 568 C CA . LEU A 1 74 ? -5.431 -1.124 18.476 1.00 98.38 74 LEU A CA 1
ATOM 569 C C . LEU A 1 74 ? -5.532 -1.130 20.008 1.00 98.38 74 LEU A C 1
ATOM 571 O O . LEU A 1 74 ? -6.459 -0.540 20.573 1.00 98.38 74 LEU A O 1
ATOM 575 N N . GLN A 1 75 ? -4.569 -1.773 20.670 1.00 98.19 75 GLN A N 1
ATOM 576 C CA . GLN A 1 75 ? -4.466 -1.822 22.124 1.00 98.19 75 GLN A CA 1
ATOM 577 C C . GLN A 1 75 ? -4.218 -0.436 22.734 1.00 98.19 75 GLN A C 1
ATOM 579 O O . GLN A 1 75 ? -4.789 -0.140 23.784 1.00 98.19 75 GLN A O 1
ATOM 584 N N . ASP A 1 76 ? -3.429 0.418 22.090 1.00 98.19 76 ASP A N 1
ATOM 585 C CA . ASP A 1 76 ? -3.135 1.775 22.555 1.00 98.19 76 ASP A CA 1
ATOM 586 C C . ASP A 1 76 ? -4.333 2.715 22.349 1.00 98.19 76 ASP A C 1
ATOM 588 O O . ASP A 1 76 ? -4.674 3.504 23.233 1.00 98.19 76 ASP A O 1
ATOM 592 N N . GLU A 1 77 ? -5.026 2.604 21.211 1.00 97.88 77 GLU A N 1
ATOM 593 C CA . GLU A 1 77 ? -6.176 3.454 20.884 1.00 97.88 77 GLU A CA 1
ATOM 594 C C . GLU A 1 77 ? -7.426 3.114 21.702 1.00 97.88 77 GLU A C 1
ATOM 596 O O . GLU A 1 77 ? -8.159 4.020 22.111 1.00 97.88 77 GLU A O 1
ATOM 601 N N . TYR A 1 78 ? -7.697 1.823 21.918 1.00 98.00 78 TYR A N 1
ATOM 602 C CA . TYR A 1 78 ? -8.938 1.347 22.543 1.00 98.00 78 TYR A CA 1
ATOM 603 C C . TYR A 1 78 ? -8.742 0.709 23.917 1.00 98.00 78 TYR A C 1
ATOM 605 O O . TYR A 1 78 ? -9.727 0.475 24.624 1.00 98.00 78 TYR A O 1
ATOM 613 N N . GLY A 1 79 ? -7.504 0.449 24.340 1.00 97.56 79 GLY A N 1
ATOM 614 C CA . GLY A 1 79 ? -7.218 -0.092 25.663 1.00 97.56 79 GLY A CA 1
ATOM 615 C C . GLY A 1 79 ? -7.982 -1.401 25.911 1.00 97.56 79 GLY A C 1
ATOM 616 O O . GLY A 1 79 ? -7.988 -2.287 25.056 1.00 97.56 79 GLY A O 1
ATOM 617 N N . PRO A 1 80 ? -8.687 -1.539 27.047 1.00 97.00 80 PRO A N 1
ATOM 618 C CA . PRO A 1 80 ? -9.489 -2.730 27.329 1.00 97.00 80 PRO A CA 1
ATOM 619 C C . PRO A 1 80 ? -10.716 -2.894 26.413 1.00 97.00 80 PRO A C 1
ATOM 621 O O . PRO A 1 80 ? -11.426 -3.893 26.509 1.00 97.00 80 PRO A O 1
ATOM 624 N N . GLY A 1 81 ? -11.006 -1.892 25.580 1.00 97.62 81 GLY A N 1
ATOM 625 C CA . GLY A 1 81 ? -12.028 -1.942 24.549 1.00 97.62 81 GLY A CA 1
ATOM 626 C C . GLY A 1 81 ? -11.578 -2.656 23.277 1.00 97.62 81 GLY A C 1
ATOM 627 O O . GLY A 1 81 ? -12.438 -3.001 22.478 1.00 97.62 81 GLY A O 1
ATOM 628 N N . PHE A 1 82 ? -10.286 -2.914 23.062 1.00 98.50 82 PHE A N 1
ATOM 629 C CA . PHE A 1 82 ? -9.845 -3.822 22.002 1.00 98.50 82 PHE A CA 1
ATOM 630 C C . PHE A 1 82 ? -10.172 -5.259 22.424 1.00 98.50 82 PHE A C 1
ATOM 632 O O . PHE A 1 82 ? -9.711 -5.696 23.473 1.00 98.50 82 PHE A O 1
ATOM 639 N N . VAL A 1 83 ? -11.037 -5.952 21.673 1.00 98.00 83 VAL A N 1
ATOM 640 C CA . VAL A 1 83 ? -11.615 -7.234 22.129 1.00 98.00 83 VAL A CA 1
ATOM 641 C C . VAL A 1 83 ? -11.410 -8.390 21.164 1.00 98.00 83 VAL A C 1
ATOM 643 O O . VAL A 1 83 ? -11.432 -9.536 21.593 1.00 98.00 83 VAL A O 1
ATOM 646 N N . TYR A 1 84 ? -11.204 -8.105 19.880 1.00 98.12 84 TYR A N 1
ATOM 647 C CA . TYR A 1 84 ? -11.119 -9.128 18.845 1.00 98.12 84 TYR A CA 1
ATOM 648 C C . TYR A 1 84 ? -10.234 -8.662 17.691 1.00 98.12 84 TYR A C 1
ATOM 650 O O . TYR A 1 84 ? -10.373 -7.525 17.230 1.00 98.12 84 TYR A O 1
ATOM 658 N N . ALA A 1 85 ? -9.379 -9.555 17.194 1.00 98.19 85 ALA A N 1
ATOM 659 C CA . ALA A 1 85 ? -8.692 -9.420 15.917 1.00 98.19 85 ALA A CA 1
ATOM 660 C C . ALA A 1 85 ? -8.389 -10.794 15.309 1.00 98.19 85 ALA A C 1
ATOM 662 O O . ALA A 1 85 ? -7.814 -11.653 15.978 1.00 98.19 85 ALA A O 1
ATOM 663 N N . VAL A 1 86 ? -8.707 -10.968 14.029 1.00 97.31 86 VAL A N 1
ATOM 664 C CA . VAL A 1 86 ? -8.366 -12.155 13.234 1.00 97.31 86 VAL A CA 1
ATOM 665 C C . VAL A 1 86 ? -7.700 -11.717 11.939 1.00 97.31 86 VAL A C 1
ATOM 667 O O . VAL A 1 86 ? -8.133 -10.758 11.300 1.00 97.31 86 VAL A O 1
ATOM 670 N N . VAL A 1 87 ? -6.633 -12.420 11.578 1.00 96.38 87 VAL A N 1
ATOM 671 C CA . VAL A 1 87 ? -5.952 -12.304 10.292 1.00 96.38 87 VAL A CA 1
ATOM 672 C C . VAL A 1 87 ? -6.625 -13.264 9.321 1.00 96.38 87 VAL A C 1
ATOM 674 O O . VAL A 1 87 ? -6.664 -14.466 9.578 1.00 96.38 87 VAL A O 1
ATOM 677 N N . HIS A 1 88 ? -7.131 -12.722 8.220 1.00 94.69 88 HIS A N 1
ATOM 678 C CA . HIS A 1 88 ? -7.639 -13.483 7.090 1.00 94.69 88 HIS A CA 1
ATOM 679 C C . HIS A 1 88 ? -6.552 -13.585 6.031 1.00 94.69 88 HIS A C 1
ATOM 681 O O . HIS A 1 88 ? -6.047 -12.559 5.574 1.00 94.69 88 HIS A O 1
ATOM 687 N N . VAL A 1 89 ? -6.188 -14.810 5.668 1.00 92.19 89 VAL A N 1
ATOM 688 C CA . VAL A 1 89 ? -5.240 -15.134 4.586 1.00 92.19 89 VAL A CA 1
ATOM 689 C C . VAL A 1 89 ? -5.914 -15.932 3.467 1.00 92.19 89 VAL A C 1
ATOM 691 O O . VAL A 1 89 ? -5.329 -16.123 2.407 1.00 92.19 89 VAL A O 1
ATOM 694 N N . ASP A 1 90 ? -7.163 -16.343 3.685 1.00 90.19 90 ASP A N 1
ATOM 695 C CA . ASP A 1 90 ? -7.994 -17.135 2.778 1.00 90.19 90 ASP A CA 1
ATOM 696 C C . ASP A 1 90 ? -8.756 -16.304 1.736 1.00 90.19 90 ASP A C 1
ATOM 698 O O . ASP A 1 90 ? -9.538 -16.831 0.944 1.00 90.19 90 ASP A O 1
ATOM 702 N N . GLU A 1 91 ? -8.523 -14.996 1.708 1.00 88.81 91 GLU A N 1
ATOM 703 C CA . GLU A 1 91 ? -9.073 -14.071 0.723 1.00 88.81 91 GLU A CA 1
ATOM 704 C C . GLU A 1 91 ? -7.984 -13.535 -0.214 1.00 88.81 91 GLU A C 1
ATOM 706 O O . GLU A 1 91 ? -6.788 -13.630 0.049 1.00 88.81 91 GLU A O 1
ATOM 711 N N . LYS A 1 92 ? -8.393 -12.888 -1.315 1.00 86.50 92 LYS A N 1
ATOM 712 C CA . LYS A 1 92 ? -7.476 -12.372 -2.354 1.00 86.50 92 LYS A CA 1
ATOM 713 C C . LYS A 1 92 ? -6.332 -11.496 -1.817 1.00 86.50 92 LYS A C 1
ATOM 715 O O . LYS A 1 92 ? -5.278 -11.422 -2.446 1.00 86.50 92 LYS A O 1
ATOM 720 N N . LYS A 1 93 ? -6.563 -10.766 -0.726 1.00 88.44 93 LYS A N 1
ATOM 721 C CA . LYS A 1 93 ? -5.566 -9.906 -0.081 1.00 88.44 93 LYS A CA 1
ATOM 722 C C . LYS A 1 93 ? -5.587 -10.173 1.422 1.00 88.44 93 LYS A C 1
ATOM 724 O O . LYS A 1 93 ? -6.634 -9.913 2.023 1.00 88.44 93 LYS A O 1
ATOM 729 N N . PRO A 1 94 ? -4.485 -10.634 2.037 1.00 92.19 94 PRO A N 1
ATOM 730 C CA . PRO A 1 94 ? -4.490 -10.881 3.467 1.00 92.19 94 PRO A CA 1
ATOM 731 C C . PRO A 1 94 ? -4.693 -9.594 4.276 1.00 92.19 94 PRO A C 1
ATOM 733 O O . PRO A 1 94 ? -4.094 -8.559 3.983 1.00 92.19 94 PRO A O 1
ATOM 736 N N . HIS A 1 95 ? -5.565 -9.627 5.281 1.00 95.38 95 HIS A N 1
ATOM 737 C CA . HIS A 1 95 ? -5.946 -8.443 6.059 1.00 95.38 95 HIS A CA 1
ATOM 738 C C . HIS A 1 95 ? -6.423 -8.813 7.467 1.00 95.38 95 HIS A C 1
ATOM 740 O O . HIS A 1 95 ? -6.740 -9.964 7.755 1.00 95.38 95 HIS A O 1
ATOM 746 N N . ILE A 1 96 ? -6.486 -7.831 8.367 1.00 97.06 96 ILE A N 1
ATOM 747 C CA . ILE A 1 96 ? -7.004 -8.019 9.727 1.00 97.06 96 ILE A CA 1
ATOM 748 C C . ILE A 1 96 ? -8.437 -7.510 9.813 1.00 97.06 96 ILE A C 1
ATOM 750 O O . ILE A 1 96 ? -8.698 -6.339 9.531 1.00 97.06 96 ILE A O 1
ATOM 754 N N . HIS A 1 97 ? -9.334 -8.352 10.315 1.00 97.12 97 HIS A N 1
ATOM 755 C CA . HIS A 1 97 ? -10.617 -7.940 10.868 1.00 97.12 97 HIS A CA 1
ATOM 756 C C . HIS A 1 97 ? -10.479 -7.735 12.376 1.00 97.12 97 HIS A C 1
ATOM 758 O O . HIS A 1 97 ? -10.189 -8.686 13.097 1.00 97.12 97 HIS A O 1
ATOM 764 N N . ALA A 1 98 ? -10.728 -6.522 12.873 1.00 98.06 98 ALA A N 1
ATOM 765 C CA . ALA A 1 98 ? -10.706 -6.232 14.308 1.00 98.06 98 ALA A CA 1
ATOM 766 C C . ALA A 1 98 ? -11.986 -5.543 14.794 1.00 98.06 98 ALA A C 1
ATOM 768 O O . ALA A 1 98 ? -12.669 -4.844 14.040 1.00 98.06 98 ALA A O 1
ATOM 769 N N . VAL A 1 99 ? -12.315 -5.744 16.071 1.00 98.06 99 VAL A N 1
ATOM 770 C CA . VAL A 1 99 ? -13.473 -5.134 16.733 1.00 98.06 99 VAL A CA 1
ATOM 771 C C . VAL A 1 99 ? -13.030 -4.482 18.035 1.00 98.06 99 VAL A C 1
ATOM 773 O O . VAL A 1 99 ? -12.368 -5.110 18.866 1.00 98.06 99 VAL A O 1
ATOM 776 N N . CYS A 1 100 ? -13.447 -3.228 18.221 1.00 98.25 100 CYS A N 1
ATOM 777 C CA . CYS A 1 100 ? -13.193 -2.482 19.447 1.00 98.25 100 CYS A CA 1
ATOM 778 C C . CYS A 1 100 ? -14.480 -1.886 20.025 1.00 98.25 100 CYS A C 1
ATOM 780 O O . CYS A 1 100 ? -15.250 -1.236 19.325 1.00 98.25 100 CYS A O 1
ATOM 782 N N . VAL A 1 101 ? -14.702 -2.042 21.324 1.00 97.69 101 VAL A N 1
ATOM 783 C CA . VAL A 1 101 ? -15.759 -1.370 22.082 1.00 97.69 101 VAL A CA 1
ATOM 784 C C . VAL A 1 101 ? -15.252 0.020 22.501 1.00 97.69 101 VAL A C 1
ATOM 786 O O . VAL A 1 101 ? -14.263 0.099 23.228 1.00 97.69 101 VAL A O 1
ATOM 789 N N . PRO A 1 102 ? -15.901 1.133 22.102 1.00 96.62 102 PRO A N 1
ATOM 790 C CA . PRO A 1 102 ? -15.469 2.491 22.439 1.00 96.62 102 PRO A CA 1
ATOM 791 C C . PRO A 1 102 ? -15.817 2.841 23.898 1.00 96.62 102 PRO A C 1
ATOM 793 O O . PRO A 1 102 ? -16.716 3.647 24.181 1.00 96.62 102 PRO A O 1
ATOM 796 N N . LEU A 1 103 ? -15.108 2.203 24.832 1.00 96.88 103 LEU A N 1
ATOM 797 C CA . LEU A 1 103 ? -15.250 2.359 26.277 1.00 96.88 103 LEU A CA 1
ATOM 798 C C . LEU A 1 103 ? -14.642 3.671 26.772 1.00 96.88 103 LEU A C 1
ATOM 800 O O . LEU A 1 103 ? -13.462 3.946 26.588 1.00 96.88 103 LEU A O 1
ATOM 804 N N . TYR A 1 104 ? -15.421 4.463 27.496 1.00 95.25 104 TYR A N 1
ATOM 805 C CA . TYR A 1 104 ? -14.927 5.674 28.140 1.00 95.25 104 TYR A CA 1
ATOM 806 C C . TYR A 1 104 ? -15.408 5.756 29.587 1.00 95.25 104 TYR A C 1
ATOM 808 O O . TYR A 1 104 ? -16.508 5.308 29.927 1.00 95.25 104 TYR A O 1
ATOM 816 N N . LYS A 1 105 ? -14.589 6.358 30.453 1.00 94.19 105 LYS A N 1
ATOM 817 C CA . LYS A 1 105 ? -14.985 6.655 31.832 1.00 94.19 105 LYS A CA 1
ATOM 818 C C . LYS A 1 105 ? -15.838 7.919 31.858 1.00 94.19 105 LYS A C 1
ATOM 820 O O . LYS A 1 105 ? -15.396 8.999 31.472 1.00 94.19 105 LYS A O 1
ATOM 825 N N . SER A 1 106 ? -17.075 7.790 32.326 1.00 91.94 106 SER A N 1
ATOM 826 C CA . SER A 1 106 ? -17.981 8.910 32.562 1.00 91.94 106 SER A CA 1
ATOM 827 C C . SER A 1 106 ? -17.959 9.257 34.045 1.00 91.94 106 SER A C 1
ATOM 829 O O . SER A 1 106 ? -18.504 8.519 34.867 1.00 91.94 106 SER A O 1
ATOM 831 N N . LYS A 1 107 ? -17.356 10.400 34.380 1.00 91.00 107 LYS A N 1
ATOM 832 C CA . LYS A 1 107 ? -17.362 10.948 35.737 1.00 91.00 107 LYS A CA 1
ATOM 833 C C . LYS A 1 107 ? -18.515 11.933 35.898 1.00 91.00 107 LYS A C 1
ATOM 835 O O . LYS A 1 107 ? -18.670 12.875 35.127 1.00 91.00 107 LYS A O 1
ATOM 840 N N . THR A 1 108 ? -19.337 11.701 36.907 1.00 83.19 108 THR A N 1
ATOM 841 C CA . THR A 1 108 ? -20.366 12.628 37.391 1.00 83.19 108 THR A CA 1
ATOM 842 C C . THR A 1 108 ? -20.025 13.016 38.826 1.00 83.19 108 THR A C 1
ATOM 844 O O . THR A 1 108 ? -19.220 12.339 39.462 1.00 83.19 108 THR A O 1
ATOM 847 N N . LYS A 1 109 ? -20.669 14.051 39.381 1.00 82.00 109 LYS A N 1
ATOM 848 C CA . LYS A 1 109 ? -20.449 14.463 40.782 1.00 82.00 109 LYS A CA 1
ATOM 849 C C . LYS A 1 109 ? -20.645 13.326 41.803 1.00 82.00 109 LYS A C 1
ATOM 851 O O . LYS A 1 109 ? -20.103 13.411 42.893 1.00 82.00 109 LYS A O 1
ATOM 856 N N . LYS A 1 110 ? -21.421 12.287 41.461 1.00 84.94 110 LYS A N 1
ATOM 857 C CA . LYS A 1 110 ? -21.807 11.195 42.372 1.00 84.94 110 LYS A CA 1
ATOM 858 C C . LYS A 1 110 ? -21.170 9.835 42.060 1.00 84.94 110 LYS A C 1
ATOM 860 O O . LYS A 1 110 ? -21.212 8.958 42.908 1.00 84.94 110 LYS A O 1
ATOM 865 N N . ARG A 1 111 ? -20.645 9.621 40.847 1.00 87.69 111 ARG A N 1
ATOM 866 C CA . ARG A 1 111 ? -20.097 8.320 40.415 1.00 87.69 111 ARG A CA 1
ATOM 867 C C . ARG A 1 111 ? -19.169 8.440 39.215 1.00 87.69 111 ARG A C 1
ATOM 869 O O . ARG A 1 111 ? -19.393 9.289 38.348 1.00 87.69 111 ARG A O 1
ATOM 876 N N . GLU A 1 112 ? -18.211 7.527 39.133 1.00 92.50 112 GLU A N 1
ATOM 877 C CA . GLU A 1 112 ? -17.460 7.206 37.921 1.00 92.50 112 GLU A CA 1
ATOM 878 C C . GLU A 1 112 ? -17.892 5.817 37.439 1.00 92.50 112 GLU A C 1
ATOM 880 O O . GLU A 1 112 ? -17.988 4.887 38.235 1.00 92.50 112 GLU A O 1
ATOM 885 N N . ALA A 1 113 ? -18.213 5.687 36.153 1.00 93.38 113 ALA A N 1
ATOM 886 C CA . ALA A 1 113 ? -18.610 4.415 35.558 1.00 93.38 113 ALA A CA 1
ATOM 887 C C . ALA A 1 113 ? -18.127 4.320 34.110 1.00 93.38 113 ALA A C 1
ATOM 889 O O . ALA A 1 113 ? -18.031 5.336 33.411 1.00 93.38 113 ALA A O 1
ATOM 890 N N . TRP A 1 114 ? -17.872 3.098 33.652 1.00 95.50 114 TRP A N 1
ATOM 891 C CA . TRP A 1 114 ? -17.610 2.827 32.245 1.00 95.50 114 TRP A CA 1
ATOM 892 C C . TRP A 1 114 ? -18.894 2.932 31.429 1.00 95.50 114 TRP A C 1
ATOM 894 O O . TRP A 1 114 ? -19.971 2.518 31.854 1.00 95.50 114 TRP A O 1
ATOM 904 N N . LYS A 1 115 ? -18.777 3.523 30.245 1.00 94.50 115 LYS A N 1
ATOM 905 C CA . LYS A 1 115 ? -19.857 3.650 29.269 1.00 94.50 115 LYS A CA 1
ATOM 906 C C . LYS A 1 115 ? -19.312 3.412 27.872 1.00 94.50 115 LYS A C 1
ATOM 908 O O . LYS A 1 115 ? -18.115 3.538 27.638 1.00 94.50 115 LYS A O 1
ATOM 913 N N . VAL A 1 116 ? -20.212 3.139 26.935 1.00 94.88 116 VAL A N 1
ATOM 914 C CA . VAL A 1 116 ? -19.888 2.968 25.517 1.00 94.88 116 VAL A CA 1
ATOM 915 C C . VAL A 1 116 ? -20.367 4.184 24.740 1.00 94.88 116 VAL A C 1
ATOM 917 O O . VAL A 1 116 ? -21.540 4.556 24.830 1.00 94.88 116 VAL A O 1
ATOM 920 N N . SER A 1 117 ? -19.478 4.824 23.982 1.00 92.88 117 SER A N 1
ATOM 921 C CA . SER A 1 117 ? -19.873 5.892 23.061 1.00 92.88 117 SER A CA 1
ATOM 922 C C . SER A 1 117 ? -18.779 6.218 22.057 1.00 92.88 117 SER A C 1
ATOM 924 O O . SER A 1 117 ? -17.742 6.777 22.413 1.00 92.88 117 SER A O 1
ATOM 926 N N . HIS A 1 118 ? -19.096 6.032 20.778 1.00 91.88 118 HIS A N 1
ATOM 927 C CA . HIS A 1 118 ? -18.289 6.507 19.651 1.00 91.88 118 HIS A CA 1
ATOM 928 C C . HIS A 1 118 ? -17.976 8.006 19.727 1.00 91.88 118 HIS A C 1
ATOM 930 O O . HIS A 1 118 ? -16.890 8.441 19.369 1.00 91.88 118 HIS A O 1
ATOM 936 N N . LYS A 1 119 ? -18.898 8.828 20.240 1.00 91.50 119 LYS A N 1
ATOM 937 C CA . LYS A 1 119 ? -18.723 10.293 20.281 1.00 91.50 119 LYS A CA 1
ATOM 938 C C . LYS A 1 119 ? -17.863 10.779 21.451 1.00 91.50 119 LYS A C 1
ATOM 940 O O . LYS A 1 119 ? -17.394 11.913 21.413 1.00 91.50 119 LYS A O 1
ATOM 945 N N . GLN A 1 120 ? -17.722 9.972 22.502 1.00 93.56 120 GLN A N 1
ATOM 946 C CA . GLN A 1 120 ? -17.024 10.358 23.739 1.00 93.56 120 GLN A CA 1
ATOM 947 C C . GLN A 1 120 ? -15.684 9.640 23.909 1.00 93.56 120 GLN A C 1
ATOM 949 O O . GLN A 1 120 ? -14.825 10.127 24.643 1.00 93.56 120 GLN A O 1
ATOM 954 N N . HIS A 1 121 ? -15.491 8.509 23.229 1.00 95.75 121 HIS A N 1
ATOM 955 C CA . HIS A 1 121 ? -14.245 7.763 23.275 1.00 95.75 121 HIS A CA 1
ATOM 956 C C . HIS A 1 121 ? -13.058 8.607 22.772 1.00 95.75 121 HIS A C 1
ATOM 958 O O . HIS A 1 121 ? -13.194 9.291 21.753 1.00 95.75 121 HIS A O 1
ATOM 964 N N . PRO A 1 122 ? -11.892 8.585 23.448 1.00 95.06 122 PRO A N 1
ATOM 965 C CA . PRO A 1 122 ? -10.735 9.399 23.069 1.00 95.06 122 PRO A CA 1
ATOM 966 C C . PRO A 1 122 ? -10.305 9.248 21.605 1.00 95.06 122 PRO A C 1
ATOM 968 O O . PRO A 1 122 ? -10.018 10.261 20.966 1.00 95.06 122 PRO A O 1
ATOM 971 N N . ALA A 1 123 ? -10.345 8.028 21.062 1.00 94.75 123 ALA A N 1
ATOM 972 C CA . ALA A 1 123 ? -9.942 7.752 19.682 1.00 94.75 123 ALA A CA 1
ATOM 973 C C . ALA A 1 123 ? -10.865 8.403 18.629 1.00 94.75 123 ALA A C 1
ATOM 975 O O . ALA A 1 123 ? -10.404 8.771 17.546 1.00 94.75 123 ALA A O 1
ATOM 976 N N . THR A 1 124 ? -12.154 8.579 18.950 1.00 94.81 124 THR A N 1
ATOM 977 C CA . THR A 1 124 ? -13.222 8.927 17.990 1.00 94.81 124 THR A CA 1
ATOM 978 C C . THR A 1 124 ? -14.017 10.188 18.363 1.00 94.81 124 THR A C 1
ATOM 980 O O . THR A 1 124 ? -14.943 10.575 17.644 1.00 94.81 124 THR A O 1
ATOM 983 N N . LYS A 1 125 ? -13.651 10.902 19.435 1.00 94.38 125 LYS A N 1
ATOM 984 C CA . LYS A 1 125 ? -14.314 12.153 19.841 1.00 94.38 125 LYS A CA 1
ATOM 985 C C . LYS A 1 125 ? -13.979 13.341 18.923 1.00 94.38 125 LYS A C 1
ATOM 987 O O . LYS A 1 125 ? -12.833 13.552 18.522 1.00 94.38 125 LYS A O 1
ATOM 992 N N . GLY A 1 126 ? -14.986 14.176 18.662 1.00 93.56 126 GLY A N 1
ATOM 993 C CA . GLY A 1 126 ? -14.863 15.434 17.910 1.00 93.56 126 GLY A CA 1
ATOM 994 C C . GLY A 1 126 ? -14.964 15.297 16.383 1.00 93.56 126 GLY A C 1
ATOM 995 O O . GLY A 1 126 ? -14.934 14.203 15.827 1.00 93.56 126 GLY A O 1
ATOM 996 N N . ARG A 1 127 ? -15.085 16.434 15.684 1.00 91.31 127 ARG A N 1
ATOM 997 C CA . ARG A 1 127 ? -15.155 16.486 14.211 1.00 91.31 127 ARG A CA 1
ATOM 998 C C . ARG A 1 127 ? -13.846 15.973 13.596 1.00 91.31 127 ARG A C 1
ATOM 1000 O O . ARG A 1 127 ? -12.773 16.278 14.111 1.00 91.31 127 ARG A O 1
ATOM 1007 N N . GLY A 1 128 ? -13.930 15.187 12.519 1.00 89.00 128 GLY A N 1
ATOM 1008 C CA . GLY A 1 128 ? -12.756 14.634 11.821 1.00 89.00 128 GLY A CA 1
ATOM 1009 C C . GLY A 1 128 ? -11.983 13.568 12.609 1.00 89.00 128 GLY A C 1
ATOM 1010 O O . GLY A 1 128 ? -10.832 13.280 12.298 1.00 89.00 128 GLY A O 1
ATOM 1011 N N . SER A 1 129 ? -12.576 12.990 13.654 1.00 93.12 129 SER A N 1
ATOM 1012 C CA . SER A 1 129 ? -11.895 12.029 14.525 1.00 93.12 129 SER A CA 1
ATOM 1013 C C . SER A 1 129 ? -11.438 10.762 13.808 1.00 93.12 129 SER A C 1
ATOM 1015 O O . SER A 1 129 ? -10.300 10.351 13.997 1.00 93.12 129 SER A O 1
ATOM 1017 N N . TYR A 1 130 ? -12.265 10.199 12.925 1.00 91.38 130 TYR A N 1
ATOM 1018 C CA . TYR A 1 130 ? -11.894 9.030 12.124 1.00 91.38 130 TYR A CA 1
ATOM 1019 C C . TYR A 1 130 ? -10.763 9.312 11.131 1.00 91.38 130 TYR A C 1
ATOM 1021 O O . TYR A 1 130 ? -9.965 8.427 10.850 1.00 91.38 130 TYR A O 1
ATOM 1029 N N . GLU A 1 131 ? -10.658 10.538 10.616 1.00 90.44 131 GLU A N 1
ATOM 1030 C CA . GLU A 1 131 ? -9.521 10.927 9.778 1.00 90.44 131 GLU A CA 1
ATOM 1031 C C . GLU A 1 131 ? -8.230 10.918 10.597 1.00 90.44 131 GLU A C 1
ATOM 1033 O O . GLU A 1 131 ? -7.265 10.258 10.217 1.00 90.44 131 GLU A O 1
ATOM 1038 N N . ARG A 1 132 ? -8.252 11.557 11.777 1.00 92.19 132 ARG A N 1
ATOM 1039 C CA . ARG A 1 132 ? -7.118 11.531 12.710 1.00 92.19 132 ARG A CA 1
ATOM 1040 C C . ARG A 1 132 ? -6.780 10.117 13.171 1.00 92.19 132 ARG A C 1
ATOM 1042 O O . ARG A 1 132 ? -5.607 9.822 13.342 1.00 92.19 132 ARG A O 1
ATOM 1049 N N . LEU A 1 133 ? -7.780 9.263 13.394 1.00 94.06 133 LEU A N 1
ATOM 1050 C CA . LEU A 1 133 ? -7.576 7.869 13.791 1.00 94.06 133 LEU A CA 1
ATOM 1051 C C . LEU A 1 133 ? -6.853 7.084 12.694 1.00 94.06 133 LEU A C 1
ATOM 1053 O O . LEU A 1 133 ? -5.873 6.407 12.978 1.00 94.06 133 LEU A O 1
ATOM 1057 N N . ARG A 1 134 ? -7.290 7.220 11.435 1.00 91.69 134 ARG A N 1
ATOM 1058 C CA . ARG A 1 134 ? -6.606 6.584 10.302 1.00 91.69 134 ARG A CA 1
ATOM 1059 C C . ARG A 1 134 ? -5.186 7.128 10.104 1.00 91.69 134 ARG A C 1
ATOM 1061 O O . ARG A 1 134 ? -4.312 6.356 9.739 1.00 91.69 134 ARG A O 1
ATOM 1068 N N . ARG A 1 135 ? -4.944 8.417 10.371 1.00 91.62 135 ARG A N 1
ATOM 1069 C CA . ARG A 1 135 ? -3.592 8.996 10.315 1.00 91.62 135 ARG A CA 1
ATOM 1070 C C . ARG A 1 135 ? -2.680 8.423 11.398 1.00 91.62 135 ARG A C 1
ATOM 1072 O O . ARG A 1 135 ? -1.624 7.921 11.062 1.00 91.62 135 ARG A O 1
ATOM 1079 N N . ARG A 1 136 ? -3.143 8.370 12.654 1.00 94.94 136 ARG A N 1
ATOM 1080 C CA . ARG A 1 136 ? -2.394 7.718 13.744 1.00 94.94 136 ARG A CA 1
ATOM 1081 C C . ARG A 1 136 ? -2.118 6.239 13.465 1.00 94.94 136 ARG A C 1
ATOM 1083 O O . ARG A 1 136 ? -1.069 5.755 13.858 1.00 94.94 136 ARG A O 1
ATOM 1090 N N . CYS A 1 137 ? -3.031 5.542 12.781 1.00 94.62 137 CYS A N 1
ATOM 1091 C CA . CYS A 1 137 ? -2.794 4.177 12.303 1.00 94.62 137 CYS A CA 1
ATOM 1092 C C . CYS A 1 137 ? -1.637 4.129 11.300 1.00 94.62 137 CYS A C 1
ATOM 1094 O O . CYS A 1 137 ? -0.692 3.379 11.501 1.00 94.62 137 CYS A O 1
ATOM 1096 N N . ALA A 1 138 ? -1.684 4.958 10.254 1.00 92.81 138 ALA A N 1
ATOM 1097 C CA . ALA A 1 138 ? -0.618 5.031 9.258 1.00 92.81 138 ALA A CA 1
ATOM 1098 C C . ALA A 1 138 ? 0.738 5.361 9.912 1.00 92.81 138 ALA A C 1
ATOM 1100 O O . ALA A 1 138 ? 1.700 4.626 9.709 1.00 92.81 138 ALA A O 1
ATOM 1101 N N . ASP A 1 139 ? 0.771 6.366 10.794 1.00 93.06 139 ASP A N 1
ATOM 1102 C CA . ASP A 1 139 ? 1.966 6.766 11.544 1.00 93.06 139 ASP A CA 1
ATOM 1103 C C . ASP A 1 139 ? 2.512 5.613 12.411 1.00 93.06 139 ASP A C 1
ATOM 1105 O O . ASP A 1 139 ? 3.708 5.328 12.383 1.00 93.06 139 ASP A O 1
ATOM 1109 N N . ALA A 1 140 ? 1.643 4.917 13.158 1.00 94.12 140 ALA A N 1
ATOM 1110 C CA . ALA A 1 140 ? 2.033 3.808 14.033 1.00 94.12 140 ALA A CA 1
ATOM 1111 C C . ALA A 1 140 ? 2.555 2.588 13.259 1.00 94.12 140 ALA A C 1
ATOM 1113 O O . ALA A 1 140 ? 3.414 1.863 13.756 1.00 94.12 140 ALA A O 1
ATOM 1114 N N . LEU A 1 141 ? 2.048 2.368 12.045 1.00 93.25 141 LEU A N 1
ATOM 1115 C CA . LEU A 1 141 ? 2.447 1.258 11.183 1.00 93.25 141 LEU A CA 1
ATOM 1116 C C . LEU A 1 141 ? 3.593 1.614 10.222 1.00 93.25 141 LEU A C 1
ATOM 1118 O O . LEU A 1 141 ? 4.090 0.736 9.520 1.00 93.25 141 LEU A O 1
ATOM 1122 N N . GLY A 1 142 ? 4.027 2.877 10.193 1.00 90.44 142 GLY A N 1
ATOM 1123 C CA . GLY A 1 142 ? 5.067 3.356 9.281 1.00 90.44 142 GLY A CA 1
ATOM 1124 C C . GLY A 1 142 ? 4.623 3.423 7.817 1.00 90.44 142 GLY A C 1
ATOM 1125 O O . GLY A 1 142 ? 5.460 3.314 6.924 1.00 90.44 142 GLY A O 1
ATOM 1126 N N . PHE A 1 143 ? 3.323 3.584 7.564 1.00 88.31 143 PHE A N 1
ATOM 1127 C CA . PHE A 1 143 ? 2.768 3.759 6.223 1.00 88.31 143 PHE A CA 1
ATOM 1128 C C . PHE A 1 143 ? 2.455 5.227 5.939 1.00 88.31 143 PHE A C 1
ATOM 1130 O O . PHE A 1 143 ? 2.117 5.999 6.835 1.00 88.31 143 PHE A O 1
ATOM 1137 N N . GLU A 1 144 ? 2.518 5.612 4.666 1.00 83.81 144 GLU A N 1
ATOM 1138 C CA . GLU A 1 144 ? 2.086 6.939 4.242 1.00 83.81 144 GLU A CA 1
ATOM 1139 C C . GLU A 1 144 ? 0.557 7.046 4.310 1.00 83.81 144 GLU A C 1
ATOM 1141 O O . GLU A 1 144 ? -0.184 6.194 3.811 1.00 83.81 144 GLU A O 1
ATOM 1146 N N . TYR A 1 145 ? 0.064 8.110 4.945 1.00 79.56 145 TYR A N 1
ATOM 1147 C CA . TYR A 1 145 ? -1.359 8.411 4.935 1.00 79.56 145 TYR A CA 1
ATOM 1148 C C . TYR A 1 145 ? -1.765 8.934 3.554 1.00 79.56 145 TYR A C 1
ATOM 1150 O O . TYR A 1 145 ? -1.231 9.943 3.101 1.00 79.56 145 TYR A O 1
ATOM 1158 N N . GLY A 1 146 ? -2.737 8.280 2.910 1.00 74.81 146 GLY A N 1
ATOM 1159 C CA . GLY A 1 146 ? -3.275 8.732 1.623 1.00 74.81 146 GLY A CA 1
ATOM 1160 C C . GLY A 1 146 ? -3.913 10.130 1.678 1.00 74.81 146 GLY A C 1
ATOM 1161 O O . GLY A 1 146 ? -4.008 10.761 2.730 1.00 74.81 146 GLY A O 1
ATOM 1162 N N . GLU A 1 147 ? -4.396 10.617 0.534 1.00 71.69 147 GLU A N 1
ATOM 1163 C CA . GLU A 1 147 ? -4.921 11.984 0.415 1.00 71.69 147 GLU A CA 1
ATOM 1164 C C . GLU A 1 147 ? -6.008 12.312 1.469 1.00 71.69 147 GLU A C 1
ATOM 1166 O O . GLU A 1 147 ? -7.013 11.594 1.591 1.00 71.69 147 GLU A O 1
ATOM 1171 N N . PRO A 1 148 ? -5.854 13.407 2.242 1.00 67.00 148 PRO A N 1
ATOM 1172 C CA . PRO A 1 148 ? -6.871 13.852 3.187 1.00 67.00 148 PRO A CA 1
ATOM 1173 C C . PRO A 1 148 ? -8.224 14.077 2.507 1.00 67.00 148 PRO A C 1
ATOM 1175 O O . PRO A 1 148 ? -8.319 14.700 1.453 1.00 67.00 148 PRO A O 1
ATOM 1178 N N . GLY A 1 149 ? -9.301 13.594 3.128 1.00 66.62 149 GLY A N 1
ATOM 1179 C CA . GLY A 1 149 ? -10.652 13.781 2.598 1.00 66.62 149 GLY A CA 1
ATOM 1180 C C . GLY A 1 149 ? -10.995 12.924 1.376 1.00 66.62 149 GLY A C 1
ATOM 1181 O O . GLY A 1 149 ? -12.059 13.147 0.794 1.00 66.62 149 GLY A O 1
ATOM 1182 N N . ASN A 1 150 ? -10.163 11.935 1.023 1.00 63.84 150 ASN A N 1
ATOM 1183 C CA . ASN A 1 150 ? -10.457 10.989 -0.047 1.00 63.84 150 ASN A CA 1
ATOM 1184 C C . ASN A 1 150 ? -11.726 10.191 0.297 1.00 63.84 150 ASN A C 1
ATOM 1186 O O . ASN A 1 150 ? -11.725 9.248 1.096 1.00 63.84 150 ASN A O 1
ATOM 1190 N N . LYS A 1 151 ? -12.860 10.644 -0.241 1.00 59.25 151 LYS A N 1
ATOM 1191 C CA . LYS A 1 151 ? -14.105 9.882 -0.224 1.00 59.25 151 LYS A CA 1
ATOM 1192 C C . LYS A 1 151 ? -13.899 8.682 -1.149 1.00 59.25 151 LYS A C 1
ATOM 1194 O O . LYS A 1 151 ? -13.239 8.846 -2.172 1.00 59.25 151 LYS A O 1
ATOM 1199 N N . PRO A 1 152 ? -14.466 7.505 -0.836 1.00 58.75 152 PRO A N 1
ATOM 1200 C CA . PRO A 1 152 ? -14.454 6.388 -1.770 1.00 58.75 152 PRO A CA 1
ATOM 1201 C C . PRO A 1 152 ? -14.877 6.884 -3.154 1.00 58.75 152 PRO A C 1
ATOM 1203 O O . PRO A 1 152 ? -15.920 7.538 -3.271 1.00 58.75 152 PRO A O 1
ATOM 1206 N N . ARG A 1 153 ? -14.047 6.631 -4.174 1.00 63.47 153 ARG A N 1
ATOM 1207 C CA . ARG A 1 153 ? -14.404 6.965 -5.553 1.00 63.47 153 ARG A CA 1
ATOM 1208 C C . ARG A 1 153 ? -15.732 6.289 -5.863 1.00 63.47 153 ARG A C 1
ATOM 1210 O O . ARG A 1 153 ? -15.944 5.124 -5.529 1.00 63.47 153 ARG A O 1
ATOM 1217 N N . THR A 1 154 ? -16.639 7.040 -6.471 1.00 72.62 154 THR A N 1
ATOM 1218 C CA . THR A 1 154 ? -17.867 6.452 -7.010 1.00 72.62 154 THR A CA 1
ATOM 1219 C C . THR A 1 154 ? -17.508 5.459 -8.114 1.00 72.62 154 THR A C 1
ATOM 1221 O O . THR A 1 154 ? -16.457 5.588 -8.744 1.00 72.62 154 THR A O 1
ATOM 1224 N N . GLU A 1 155 ? -18.382 4.491 -8.387 1.00 73.06 155 GLU A N 1
ATOM 1225 C CA . GLU A 1 155 ? -18.135 3.504 -9.447 1.00 73.06 155 GLU A CA 1
ATOM 1226 C C . GLU A 1 155 ? -17.863 4.177 -10.800 1.00 73.06 155 GLU A C 1
ATOM 1228 O O . GLU A 1 155 ? -16.934 3.800 -11.506 1.00 73.06 155 GLU A O 1
ATOM 1233 N N . MET A 1 156 ? -18.585 5.261 -11.112 1.00 76.06 156 MET A N 1
ATOM 1234 C CA . MET A 1 156 ? -18.330 6.052 -12.320 1.00 76.06 156 MET A CA 1
ATOM 1235 C C . MET A 1 156 ? -16.927 6.660 -12.360 1.00 76.06 156 MET A C 1
ATOM 1237 O O . MET A 1 156 ? -16.295 6.642 -13.409 1.00 76.06 156 MET A O 1
ATOM 1241 N N . GLN A 1 157 ? -16.430 7.194 -11.242 1.00 75.56 157 GLN A N 1
ATOM 1242 C CA . GLN A 1 157 ? -15.069 7.736 -11.190 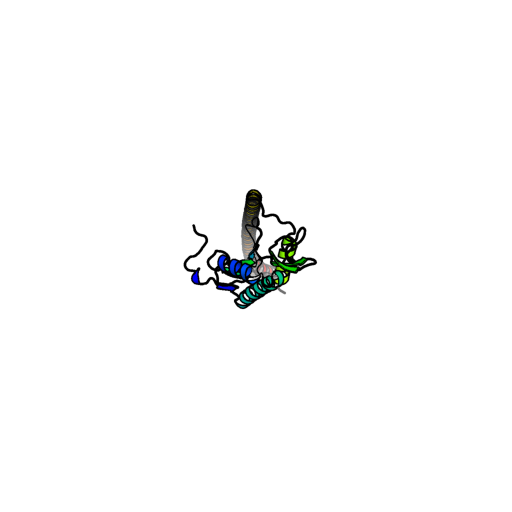1.00 75.56 157 GLN A CA 1
ATOM 1243 C C . GLN A 1 157 ? -14.035 6.633 -11.401 1.00 75.56 157 GLN A C 1
ATOM 1245 O O . GLN A 1 157 ? -13.086 6.830 -12.148 1.00 75.56 157 GLN A O 1
ATOM 1250 N N . ARG A 1 158 ? -14.261 5.457 -10.810 1.00 76.75 158 ARG A N 1
ATOM 1251 C CA . ARG A 1 158 ? -13.377 4.298 -10.951 1.00 76.75 158 ARG A CA 1
ATOM 1252 C C . ARG A 1 158 ? -13.298 3.812 -12.401 1.00 76.75 158 ARG A C 1
ATOM 1254 O O . ARG A 1 158 ? -12.206 3.616 -12.920 1.00 76.75 158 ARG A O 1
ATOM 1261 N N . LEU A 1 159 ? -14.450 3.693 -13.062 1.00 81.69 159 LEU A N 1
ATOM 1262 C CA . LEU A 1 159 ? -14.537 3.341 -14.481 1.00 81.69 159 LEU A CA 1
ATOM 1263 C C . LEU A 1 159 ? -13.904 4.411 -15.379 1.00 81.69 159 LEU A C 1
ATOM 1265 O O . LEU A 1 159 ? -13.273 4.075 -16.378 1.00 81.69 159 LEU A O 1
ATOM 1269 N N . ALA A 1 160 ? -14.044 5.692 -15.029 1.00 83.19 160 ALA A N 1
ATOM 1270 C CA . ALA A 1 160 ? -13.411 6.783 -15.765 1.00 83.19 160 ALA A CA 1
ATOM 1271 C C . ALA A 1 160 ? -11.878 6.730 -15.666 1.00 83.19 160 ALA A C 1
ATOM 1273 O O . ALA A 1 160 ? -11.208 6.906 -16.682 1.00 83.19 160 ALA A O 1
ATOM 1274 N N . ASP A 1 161 ? -11.324 6.440 -14.485 1.00 77.50 161 ASP A N 1
ATOM 1275 C CA . ASP A 1 161 ? -9.877 6.268 -14.313 1.00 77.50 161 ASP A CA 1
ATOM 1276 C C . ASP A 1 161 ? -9.359 5.060 -15.098 1.00 77.50 161 ASP A C 1
ATOM 1278 O O . ASP A 1 161 ? -8.341 5.151 -15.780 1.00 77.50 161 ASP A O 1
ATOM 1282 N N . GLU A 1 162 ? -10.074 3.934 -15.038 1.00 81.50 162 GLU A N 1
ATOM 1283 C CA . GLU A 1 162 ? -9.713 2.717 -15.768 1.00 81.50 162 GLU A CA 1
ATOM 1284 C C . GLU A 1 162 ? -9.755 2.944 -17.286 1.00 81.50 162 GLU A C 1
ATOM 1286 O O . GLU A 1 162 ? -8.839 2.550 -18.009 1.00 81.50 162 GLU A O 1
ATOM 1291 N N . ALA A 1 163 ? -10.771 3.658 -17.779 1.00 87.50 163 ALA A N 1
ATOM 1292 C CA . ALA A 1 163 ? -10.859 4.050 -19.180 1.00 87.50 163 ALA A CA 1
ATOM 1293 C C . ALA A 1 163 ? -9.736 5.018 -19.586 1.00 87.50 163 ALA A C 1
ATOM 1295 O O . ALA A 1 163 ? -9.190 4.891 -20.688 1.00 87.50 163 ALA A O 1
ATOM 1296 N N . ALA A 1 164 ? -9.370 5.965 -18.717 1.00 87.81 164 ALA A N 1
ATOM 1297 C CA . ALA A 1 164 ? -8.255 6.876 -18.948 1.00 87.81 164 ALA A CA 1
ATOM 1298 C C . ALA A 1 164 ? -6.925 6.112 -19.027 1.00 87.81 164 ALA A C 1
ATOM 1300 O O . ALA A 1 164 ? -6.159 6.315 -19.970 1.00 87.81 164 ALA A O 1
ATOM 1301 N N . GLU A 1 165 ? -6.686 5.172 -18.113 1.00 86.69 165 GLU A N 1
ATOM 1302 C CA . GLU A 1 165 ? -5.479 4.345 -18.115 1.00 86.69 165 GLU A CA 1
ATOM 1303 C C . GLU A 1 165 ? -5.412 3.437 -19.345 1.00 86.69 165 GLU A C 1
ATOM 1305 O O . GLU A 1 165 ? -4.409 3.417 -20.057 1.00 86.69 165 GLU A O 1
ATOM 1310 N N . ALA A 1 166 ? -6.514 2.766 -19.686 1.00 87.88 166 ALA A N 1
ATOM 1311 C CA . ALA A 1 166 ? -6.600 1.961 -20.901 1.00 87.88 166 ALA A CA 1
ATOM 1312 C C . ALA A 1 166 ? -6.384 2.798 -22.175 1.00 87.88 166 ALA A C 1
ATOM 1314 O O . ALA A 1 166 ? -5.939 2.276 -23.200 1.00 87.88 166 ALA A O 1
ATOM 1315 N N . SER A 1 167 ? -6.723 4.088 -22.148 1.00 90.06 167 SER A N 1
ATOM 1316 C CA . SER A 1 167 ? -6.462 5.011 -23.258 1.00 90.06 167 SER A CA 1
ATOM 1317 C C . SER A 1 167 ? -4.985 5.395 -23.333 1.00 90.06 167 SER A C 1
ATOM 1319 O O . SER A 1 167 ? -4.416 5.372 -24.423 1.00 90.06 167 SER A O 1
ATOM 1321 N N . ARG A 1 168 ? -4.339 5.661 -22.189 1.00 89.75 168 ARG A N 1
ATOM 1322 C CA . ARG A 1 168 ? -2.891 5.920 -22.112 1.00 89.75 168 ARG A CA 1
ATOM 1323 C C . ARG A 1 168 ? -2.073 4.734 -22.610 1.00 89.75 168 ARG A C 1
ATOM 1325 O O . ARG A 1 168 ? -1.251 4.902 -23.501 1.00 89.75 168 ARG A O 1
ATOM 1332 N N . VAL A 1 169 ? -2.365 3.529 -22.117 1.00 90.75 169 VAL A N 1
ATOM 1333 C CA . VAL A 1 169 ? -1.672 2.297 -22.533 1.00 90.75 169 VAL A CA 1
ATOM 1334 C C . VAL A 1 169 ? -1.801 2.068 -24.041 1.00 90.75 169 VAL A C 1
ATOM 1336 O O . VAL A 1 169 ? -0.836 1.676 -24.697 1.00 90.75 169 VAL A O 1
ATOM 1339 N N . ARG A 1 170 ? -2.979 2.343 -24.618 1.00 91.12 170 ARG A N 1
ATOM 1340 C CA . ARG A 1 170 ? -3.187 2.256 -26.071 1.00 91.12 170 ARG A CA 1
ATOM 1341 C C . ARG A 1 170 ? -2.368 3.293 -26.839 1.00 91.12 170 ARG A C 1
ATOM 1343 O O . ARG A 1 170 ? -1.732 2.923 -27.822 1.00 91.12 170 ARG A O 1
ATOM 1350 N N . ALA A 1 171 ? -2.351 4.544 -26.382 1.00 90.00 171 ALA A N 1
ATOM 1351 C CA . ALA A 1 171 ? -1.553 5.602 -26.997 1.00 90.00 171 ALA A CA 1
ATOM 1352 C C . ALA A 1 171 ? -0.047 5.282 -26.957 1.00 90.00 171 ALA A C 1
ATOM 1354 O O . ALA A 1 171 ? 0.641 5.424 -27.967 1.00 90.00 171 ALA A O 1
ATOM 1355 N N . ASP A 1 172 ? 0.452 4.769 -25.829 1.00 90.94 172 ASP A N 1
ATOM 1356 C CA . ASP A 1 172 ? 1.852 4.362 -25.682 1.00 90.94 172 ASP A CA 1
ATOM 1357 C C . ASP A 1 172 ? 2.199 3.193 -26.619 1.00 90.94 172 ASP A C 1
ATOM 1359 O O . ASP A 1 172 ? 3.232 3.213 -27.295 1.00 90.94 172 ASP A O 1
ATOM 1363 N N . ALA A 1 173 ? 1.319 2.192 -26.727 1.00 90.56 173 ALA A N 1
ATOM 1364 C CA . ALA A 1 173 ? 1.504 1.072 -27.649 1.00 90.56 173 ALA A CA 1
ATOM 1365 C C . ALA A 1 173 ? 1.542 1.527 -29.121 1.00 90.56 173 ALA A C 1
ATOM 1367 O O . ALA A 1 173 ? 2.367 1.044 -29.905 1.00 90.56 173 ALA A O 1
ATOM 1368 N N . GLU A 1 174 ? 0.683 2.475 -29.501 1.00 93.38 174 GLU A N 1
ATOM 1369 C CA . GLU A 1 174 ? 0.670 3.055 -30.844 1.00 93.38 174 GLU A CA 1
ATOM 1370 C C . GLU A 1 174 ? 1.957 3.842 -31.129 1.00 93.38 174 GLU A C 1
ATOM 1372 O O . GLU A 1 174 ? 2.598 3.622 -32.162 1.00 93.38 174 GLU A O 1
ATOM 1377 N N . ALA A 1 175 ? 2.412 4.665 -30.179 1.00 90.88 175 ALA A N 1
ATOM 1378 C CA . ALA A 1 175 ? 3.666 5.406 -30.288 1.00 90.88 175 ALA A CA 1
ATOM 1379 C C . ALA A 1 175 ? 4.878 4.473 -30.469 1.00 90.88 175 ALA A C 1
ATOM 1381 O O . ALA A 1 175 ? 5.709 4.689 -31.358 1.00 90.88 175 ALA A O 1
ATOM 1382 N N . VAL A 1 176 ? 4.959 3.386 -29.692 1.00 94.25 176 VAL A N 1
ATOM 1383 C CA . VAL A 1 176 ? 6.012 2.365 -29.842 1.00 94.25 176 VAL A CA 1
ATOM 1384 C C . VAL A 1 176 ? 5.954 1.705 -31.223 1.00 94.25 176 VAL A C 1
ATOM 1386 O O . VAL A 1 176 ? 6.999 1.497 -31.853 1.00 94.25 176 VAL A O 1
ATOM 1389 N N . SER A 1 177 ? 4.753 1.417 -31.735 1.00 94.00 177 SER A N 1
ATOM 1390 C CA . SER A 1 177 ? 4.573 0.845 -3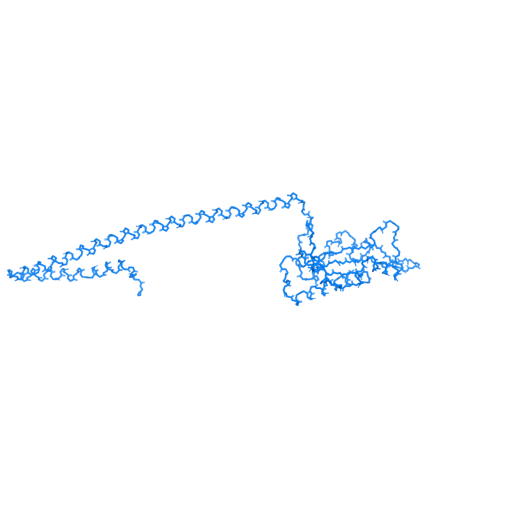3.075 1.00 94.00 177 SER A CA 1
ATOM 1391 C C . SER A 1 177 ? 5.093 1.785 -34.168 1.00 94.00 177 SER A C 1
ATOM 1393 O O . SER A 1 177 ? 5.844 1.358 -35.050 1.00 94.00 177 SER A O 1
ATOM 1395 N N . MET A 1 178 ? 4.764 3.078 -34.084 1.00 93.19 178 MET A N 1
ATOM 1396 C CA . MET A 1 178 ? 5.232 4.101 -35.027 1.00 93.19 178 MET A CA 1
ATOM 1397 C C . MET A 1 178 ? 6.757 4.248 -35.005 1.00 93.19 178 MET A C 1
ATOM 1399 O O . MET A 1 178 ? 7.391 4.226 -36.062 1.00 93.19 178 MET A O 1
ATOM 1403 N N . LEU A 1 179 ? 7.358 4.329 -33.813 1.00 92.69 179 LEU A N 1
ATOM 1404 C CA . LEU A 1 179 ? 8.814 4.410 -33.656 1.00 92.69 179 LEU A CA 1
ATOM 1405 C C . LEU A 1 179 ? 9.519 3.179 -34.231 1.00 92.69 179 LEU A C 1
ATOM 1407 O O . LEU A 1 179 ? 10.564 3.299 -34.875 1.00 92.69 179 LEU A O 1
ATOM 1411 N N . THR A 1 180 ? 8.935 1.996 -34.043 1.00 94.31 180 THR A N 1
ATOM 1412 C CA . THR A 1 180 ? 9.479 0.749 -34.589 1.00 94.31 180 THR A CA 1
ATOM 1413 C C . THR A 1 180 ? 9.461 0.757 -36.116 1.00 94.31 180 THR A C 1
ATOM 1415 O O . THR A 1 180 ? 10.488 0.469 -36.731 1.00 94.31 180 THR A O 1
ATOM 1418 N N . LYS A 1 181 ? 8.344 1.160 -36.740 1.00 94.75 181 LYS A N 1
ATOM 1419 C CA . LYS A 1 181 ? 8.240 1.279 -38.206 1.00 94.75 181 LYS A CA 1
ATOM 1420 C C . LYS A 1 181 ? 9.259 2.267 -38.773 1.00 94.75 181 LYS A C 1
ATOM 1422 O O . LYS A 1 181 ? 10.025 1.900 -39.663 1.00 94.75 181 LYS A O 1
ATOM 1427 N N . ALA A 1 182 ? 9.341 3.470 -38.199 1.00 92.88 182 ALA A N 1
ATOM 1428 C CA . ALA A 1 182 ? 10.302 4.491 -38.617 1.00 92.88 182 ALA A CA 1
ATOM 1429 C C . ALA A 1 182 ? 11.755 3.990 -38.510 1.00 92.88 182 ALA A C 1
ATOM 1431 O O . ALA A 1 182 ? 12.574 4.216 -39.405 1.00 92.88 182 ALA A O 1
ATOM 1432 N N . ARG A 1 183 ? 12.081 3.243 -37.445 1.00 95.00 183 ARG A N 1
ATOM 1433 C CA . ARG A 1 183 ? 13.399 2.616 -37.282 1.00 95.00 183 ARG A CA 1
ATOM 1434 C C . ARG A 1 183 ? 13.683 1.583 -38.372 1.00 95.00 183 ARG A C 1
ATOM 1436 O O . ARG A 1 183 ? 14.791 1.574 -38.910 1.00 95.00 183 ARG A O 1
ATOM 1443 N N . THR A 1 184 ? 12.721 0.722 -38.700 1.00 94.25 184 THR A N 1
ATOM 1444 C CA . THR A 1 184 ? 12.870 -0.287 -39.759 1.00 94.25 184 THR A CA 1
ATOM 1445 C C . THR A 1 184 ? 13.063 0.360 -41.131 1.00 94.25 184 THR A C 1
ATOM 1447 O O . THR A 1 184 ? 13.948 -0.053 -41.882 1.00 94.25 184 THR A O 1
ATOM 1450 N N . GLU A 1 185 ? 12.307 1.412 -41.445 1.00 94.75 185 GLU A N 1
ATOM 1451 C CA . GLU A 1 185 ? 12.463 2.176 -42.688 1.00 94.75 185 GLU A CA 1
ATOM 1452 C C . GLU A 1 185 ? 13.849 2.826 -42.781 1.00 94.75 185 GLU A C 1
ATOM 1454 O O . GLU A 1 185 ? 14.555 2.649 -43.779 1.00 94.75 185 GLU A O 1
ATOM 1459 N N . ALA A 1 186 ? 14.300 3.490 -41.712 1.00 91.75 186 ALA A N 1
ATOM 1460 C CA . ALA A 1 186 ? 15.633 4.084 -41.646 1.00 91.75 186 ALA A CA 1
ATOM 1461 C C . ALA A 1 186 ? 16.743 3.032 -41.828 1.00 91.75 186 ALA A C 1
ATOM 1463 O O . ALA A 1 186 ? 17.697 3.248 -42.580 1.00 91.75 186 ALA A O 1
ATOM 1464 N N . GLN A 1 187 ? 16.608 1.858 -41.200 1.00 92.88 187 GLN A N 1
ATOM 1465 C CA . GLN A 1 187 ? 17.531 0.736 -41.399 1.00 92.88 187 GLN A CA 1
ATOM 1466 C C . GLN A 1 187 ? 17.535 0.243 -42.851 1.00 92.88 187 GLN A C 1
ATOM 1468 O O . GLN A 1 187 ? 18.606 -0.049 -43.393 1.00 92.88 187 GLN A O 1
ATOM 1473 N N . GLY A 1 188 ? 16.368 0.191 -43.496 1.00 93.62 188 GLY A N 1
ATOM 1474 C CA . GLY A 1 188 ? 16.228 -0.138 -44.913 1.00 93.62 188 GLY A CA 1
ATOM 1475 C C . GLY A 1 188 ? 16.991 0.838 -45.811 1.00 93.62 188 GLY A C 1
ATOM 1476 O O . GLY A 1 188 ? 17.801 0.409 -46.638 1.00 93.62 188 GLY A O 1
ATOM 1477 N N . ILE A 1 189 ? 16.813 2.144 -45.593 1.00 93.94 189 ILE A N 1
ATOM 1478 C CA . ILE A 1 189 ? 17.515 3.207 -46.333 1.00 93.94 189 ILE A CA 1
ATOM 1479 C C . ILE A 1 189 ? 19.032 3.083 -46.149 1.00 93.94 189 ILE A C 1
ATOM 1481 O O . ILE A 1 189 ? 19.782 3.064 -47.129 1.00 93.94 189 ILE A O 1
ATOM 1485 N N . VAL A 1 190 ? 19.499 2.928 -44.906 1.00 93.19 190 VAL A N 1
ATOM 1486 C CA . VAL A 1 190 ? 20.929 2.769 -44.597 1.00 93.19 190 VAL A CA 1
ATOM 1487 C C . VAL A 1 190 ? 21.502 1.513 -45.258 1.00 93.19 190 VAL A C 1
ATOM 1489 O O . VAL A 1 190 ? 22.605 1.549 -45.807 1.00 93.19 190 VAL A O 1
ATOM 1492 N N . SER A 1 191 ? 20.764 0.402 -45.247 1.00 92.75 191 SER A N 1
ATOM 1493 C CA . SER A 1 191 ? 21.176 -0.846 -45.897 1.00 92.75 191 SER A CA 1
ATOM 1494 C C . SER A 1 191 ? 21.323 -0.676 -47.414 1.00 92.75 191 SER A C 1
ATOM 1496 O O . SER A 1 191 ? 22.347 -1.059 -47.992 1.00 92.75 191 SER A O 1
ATOM 1498 N N . GLN A 1 192 ? 20.355 -0.020 -48.063 1.00 93.56 192 GLN A N 1
ATOM 1499 C CA . GLN A 1 192 ? 20.424 0.283 -49.494 1.00 93.56 192 GLN A CA 1
ATOM 1500 C C . GLN A 1 192 ? 21.596 1.211 -49.832 1.00 93.56 192 GLN A C 1
ATOM 1502 O O . GLN A 1 192 ? 22.327 0.947 -50.790 1.00 93.56 192 GLN A O 1
ATOM 1507 N N . ALA A 1 193 ? 21.823 2.258 -49.034 1.00 91.69 193 ALA A N 1
ATOM 1508 C CA . ALA A 1 193 ? 22.955 3.166 -49.205 1.00 91.69 193 ALA A CA 1
ATOM 1509 C C . ALA A 1 193 ? 24.297 2.425 -49.082 1.00 91.69 193 ALA A C 1
ATOM 1511 O O . ALA A 1 193 ? 25.163 2.563 -49.948 1.00 91.69 193 ALA A O 1
ATOM 1512 N N . LYS A 1 194 ? 24.443 1.550 -48.075 1.00 91.00 194 LYS A N 1
ATOM 1513 C CA . LYS A 1 194 ? 25.625 0.685 -47.917 1.00 91.00 194 LYS A CA 1
ATOM 1514 C C . LYS A 1 194 ? 25.827 -0.236 -49.121 1.00 91.00 194 LYS A C 1
ATOM 1516 O O . LYS A 1 194 ? 26.958 -0.392 -49.581 1.00 91.00 194 LYS A O 1
ATOM 1521 N N . LYS A 1 195 ? 24.756 -0.830 -49.661 1.00 91.06 195 LYS A N 1
ATOM 1522 C CA . LYS A 1 195 ? 24.829 -1.685 -50.859 1.00 91.06 195 LYS A CA 1
ATOM 1523 C C . LYS A 1 195 ? 25.304 -0.897 -52.084 1.00 91.06 195 LYS A C 1
ATOM 1525 O O . LYS A 1 195 ? 26.205 -1.364 -52.778 1.00 91.06 195 LYS A O 1
ATOM 1530 N N . LYS A 1 196 ? 24.759 0.304 -52.314 1.00 93.31 196 LYS A N 1
ATOM 1531 C CA . LYS A 1 196 ? 25.197 1.202 -53.399 1.00 93.31 196 LYS A CA 1
ATOM 1532 C C . LYS A 1 196 ? 26.671 1.589 -53.247 1.00 93.31 196 LYS A C 1
ATOM 1534 O O . LYS A 1 196 ? 27.434 1.436 -54.197 1.00 93.31 196 LYS A O 1
ATOM 1539 N N . ALA A 1 197 ? 27.092 1.995 -52.048 1.00 89.56 197 ALA A N 1
ATOM 1540 C CA . ALA A 1 197 ? 28.483 2.349 -51.762 1.00 89.56 197 ALA A CA 1
ATOM 1541 C C . ALA A 1 197 ? 29.449 1.178 -52.018 1.00 89.56 197 ALA A C 1
ATOM 1543 O O . ALA A 1 197 ? 30.490 1.362 -52.646 1.00 89.56 197 ALA A O 1
ATOM 1544 N N . ARG A 1 198 ? 29.086 -0.048 -51.610 1.00 89.38 198 ARG A N 1
ATOM 1545 C CA . ARG A 1 198 ? 29.868 -1.260 -51.918 1.00 89.38 198 ARG A CA 1
ATOM 1546 C C . ARG A 1 198 ? 29.984 -1.518 -53.421 1.00 89.38 198 ARG A C 1
ATOM 1548 O O . ARG A 1 198 ? 31.058 -1.907 -53.874 1.00 89.38 198 ARG A O 1
ATOM 1555 N N . GLY A 1 199 ? 28.910 -1.293 -54.180 1.00 90.38 199 GLY A N 1
ATOM 1556 C CA . GLY A 1 199 ? 28.925 -1.400 -55.641 1.00 90.38 199 GLY A CA 1
ATOM 1557 C C . GLY A 1 199 ? 29.911 -0.420 -56.279 1.00 90.38 199 GLY A C 1
ATOM 1558 O O . GLY A 1 199 ? 30.769 -0.834 -57.053 1.00 90.38 199 GLY A O 1
ATOM 1559 N N . ILE A 1 200 ? 29.857 0.853 -55.875 1.00 91.56 200 ILE A N 1
ATOM 1560 C CA . ILE A 1 200 ? 30.785 1.894 -56.346 1.00 91.56 200 ILE A CA 1
ATOM 1561 C C . ILE A 1 200 ? 32.235 1.531 -56.000 1.00 91.56 200 ILE A C 1
ATOM 1563 O O . ILE A 1 200 ? 33.104 1.592 -56.866 1.00 91.56 200 ILE A O 1
ATOM 1567 N N . LEU A 1 201 ? 32.505 1.100 -54.763 1.00 90.00 201 LEU A N 1
ATOM 1568 C CA . LEU A 1 201 ? 33.846 0.675 -54.347 1.00 90.00 201 LEU A CA 1
ATOM 1569 C C . LEU A 1 201 ? 34.365 -0.502 -55.180 1.00 90.00 201 LEU A C 1
ATOM 1571 O O . LEU A 1 201 ? 35.533 -0.507 -55.557 1.00 90.00 201 LEU A O 1
ATOM 1575 N N . SER A 1 202 ? 33.507 -1.474 -55.504 1.00 89.44 202 SER A N 1
ATOM 1576 C CA . SER A 1 202 ? 33.887 -2.591 -56.373 1.00 89.44 202 SER A CA 1
ATOM 1577 C C . SER A 1 202 ? 34.254 -2.130 -57.783 1.00 89.44 202 SER A C 1
ATOM 1579 O O . SER A 1 202 ? 35.158 -2.706 -58.383 1.00 89.44 202 SER A O 1
ATOM 1581 N N . GLU A 1 203 ? 33.559 -1.129 -58.319 1.00 92.94 203 GLU A N 1
ATOM 1582 C CA . GLU A 1 203 ? 33.832 -0.597 -59.655 1.00 92.94 203 GLU A CA 1
ATOM 1583 C C . GLU A 1 203 ? 35.140 0.202 -59.683 1.00 92.94 203 GLU A C 1
ATOM 1585 O O . GLU A 1 203 ? 35.967 0.025 -60.578 1.00 92.94 203 GLU A O 1
ATOM 1590 N N . ILE A 1 204 ? 35.383 1.016 -58.651 1.00 90.75 204 ILE A N 1
ATOM 1591 C CA . ILE A 1 204 ? 36.659 1.718 -58.469 1.00 90.75 204 ILE A CA 1
ATOM 1592 C C . ILE A 1 204 ? 37.806 0.707 -58.368 1.00 90.75 204 ILE A C 1
ATOM 1594 O O . ILE A 1 204 ? 38.837 0.894 -59.009 1.00 90.75 204 ILE A O 1
ATOM 1598 N N . GLU A 1 205 ? 37.636 -0.379 -57.610 1.00 88.88 205 GLU A N 1
ATOM 1599 C CA . GLU A 1 205 ? 38.669 -1.409 -57.465 1.00 88.88 205 GLU A CA 1
ATOM 1600 C C . GLU A 1 205 ? 39.031 -2.050 -58.808 1.00 88.88 205 GLU A C 1
ATOM 1602 O O . GLU A 1 205 ? 40.216 -2.169 -59.118 1.00 88.88 205 GLU A O 1
ATOM 1607 N N . LYS A 1 206 ? 38.032 -2.398 -59.632 1.00 91.00 206 LYS A N 1
ATOM 1608 C CA . LYS A 1 206 ? 38.260 -2.931 -60.985 1.00 91.00 206 LYS A CA 1
ATOM 1609 C C . LYS A 1 206 ? 39.040 -1.949 -61.855 1.00 91.00 206 LYS A C 1
ATOM 1611 O O . LYS A 1 206 ? 40.026 -2.345 -62.467 1.00 91.00 206 LYS A O 1
ATOM 1616 N N . ARG A 1 207 ? 38.648 -0.670 -61.866 1.00 92.31 207 ARG A N 1
ATOM 1617 C CA . ARG A 1 207 ? 39.337 0.372 -62.650 1.00 92.31 207 ARG A CA 1
ATOM 1618 C C . ARG A 1 207 ? 40.778 0.577 -62.189 1.00 92.31 207 ARG A C 1
ATOM 1620 O O . ARG A 1 207 ? 41.666 0.723 -63.017 1.00 92.31 207 ARG A O 1
ATOM 1627 N N . VAL A 1 208 ? 41.029 0.552 -60.879 1.00 89.88 208 VAL A N 1
ATOM 1628 C CA . VAL A 1 208 ? 42.386 0.667 -60.323 1.00 89.88 208 VAL A CA 1
ATOM 1629 C C . VAL A 1 208 ? 43.258 -0.530 -60.719 1.00 89.88 208 VAL A C 1
ATOM 1631 O O . VAL A 1 208 ? 44.437 -0.344 -61.017 1.00 89.88 208 VAL A O 1
ATOM 1634 N N . VAL A 1 209 ? 42.698 -1.745 -60.743 1.00 89.56 209 VAL A N 1
ATOM 1635 C CA . VAL A 1 209 ? 43.401 -2.939 -61.245 1.00 89.56 209 VAL A CA 1
ATOM 1636 C C . VAL A 1 209 ? 43.711 -2.792 -62.733 1.00 89.56 209 VAL A C 1
ATOM 1638 O O . VAL A 1 209 ? 44.867 -2.926 -63.110 1.00 89.56 209 VAL A O 1
ATOM 1641 N N . GLN A 1 210 ? 42.724 -2.413 -63.546 1.00 93.25 210 GLN A N 1
ATOM 1642 C CA . GLN A 1 210 ? 42.911 -2.226 -64.984 1.00 93.25 210 GLN A CA 1
ATOM 1643 C C . GLN A 1 210 ? 44.010 -1.198 -65.299 1.00 93.25 210 GLN A C 1
ATOM 1645 O O . GLN A 1 210 ? 44.915 -1.493 -66.070 1.00 93.25 210 GLN A O 1
ATOM 1650 N N . ILE A 1 211 ? 43.986 -0.024 -64.656 1.00 91.81 211 ILE A N 1
ATOM 1651 C CA . ILE A 1 211 ? 45.015 1.011 -64.855 1.00 91.81 211 ILE A CA 1
ATOM 1652 C C . ILE A 1 211 ? 46.401 0.497 -64.438 1.00 91.81 211 ILE A C 1
ATOM 1654 O O . ILE A 1 211 ? 47.401 0.809 -65.079 1.00 91.81 211 ILE A O 1
ATOM 1658 N N . SER A 1 212 ? 46.485 -0.292 -63.362 1.00 91.00 212 SER A N 1
ATOM 1659 C CA . SER A 1 212 ? 47.748 -0.909 -62.945 1.00 91.00 212 SER A CA 1
ATOM 1660 C C . SER A 1 212 ? 48.295 -1.857 -64.017 1.00 91.00 212 SER A C 1
ATOM 1662 O O . SER A 1 212 ? 49.497 -1.825 -64.280 1.00 91.00 212 SER A O 1
ATOM 1664 N N . ASP A 1 213 ? 47.435 -2.673 -64.626 1.00 92.50 213 ASP A N 1
ATOM 1665 C CA . ASP A 1 213 ? 47.816 -3.631 -65.669 1.00 92.50 213 ASP A CA 1
ATOM 1666 C C . ASP A 1 213 ? 48.203 -2.915 -66.979 1.00 92.50 213 ASP A C 1
ATOM 1668 O O . ASP A 1 213 ? 49.202 -3.266 -67.609 1.00 92.50 213 ASP A O 1
ATOM 1672 N N . GLU A 1 214 ? 47.479 -1.857 -67.361 1.00 93.75 214 GLU A N 1
ATOM 1673 C CA . GLU A 1 214 ? 47.810 -1.003 -68.514 1.00 93.75 214 GLU A CA 1
ATOM 1674 C C . GLU A 1 214 ? 49.177 -0.320 -68.340 1.00 93.75 214 GLU A C 1
ATOM 1676 O O . GLU A 1 214 ? 49.977 -0.267 -69.276 1.00 93.75 214 GLU A O 1
ATOM 1681 N N . LEU A 1 215 ? 49.487 0.162 -67.130 1.00 91.75 215 LEU A N 1
ATOM 1682 C CA . LEU A 1 215 ? 50.794 0.747 -66.817 1.00 91.75 215 LEU A CA 1
ATOM 1683 C C . LEU A 1 215 ? 51.926 -0.289 -66.871 1.00 91.75 215 LEU A C 1
ATOM 1685 O O . LEU A 1 215 ? 53.029 0.045 -67.309 1.00 91.75 215 LEU A O 1
ATOM 1689 N N . ASP A 1 216 ? 51.668 -1.537 -66.469 1.00 91.00 216 ASP A N 1
ATOM 1690 C CA . ASP A 1 216 ? 52.632 -2.634 -66.615 1.00 91.00 216 ASP A CA 1
ATOM 1691 C C . ASP A 1 216 ? 52.912 -2.953 -68.084 1.00 91.00 216 ASP A C 1
ATOM 1693 O O . ASP A 1 216 ? 54.073 -3.065 -68.483 1.00 91.00 216 ASP A O 1
ATOM 1697 N N . GLN A 1 217 ? 51.863 -3.051 -68.902 1.00 91.94 217 GLN A N 1
ATOM 1698 C CA . GLN A 1 217 ? 51.996 -3.269 -70.341 1.00 91.94 217 GLN A CA 1
ATOM 1699 C C . GLN A 1 217 ? 52.756 -2.119 -71.012 1.00 91.94 217 GLN A C 1
ATOM 1701 O O . GLN A 1 217 ? 53.680 -2.362 -71.789 1.00 91.94 217 GLN A O 1
ATOM 1706 N N . ALA A 1 218 ? 52.429 -0.868 -70.673 1.00 89.62 218 ALA A N 1
ATOM 1707 C CA . ALA A 1 218 ? 53.116 0.309 -71.197 1.00 89.62 218 ALA A CA 1
ATOM 1708 C C . ALA A 1 218 ? 54.610 0.313 -70.839 1.00 89.62 218 ALA A C 1
ATOM 1710 O O . ALA A 1 218 ? 55.442 0.622 -71.695 1.00 89.62 218 ALA A O 1
ATOM 1711 N N . ALA A 1 219 ? 54.965 -0.073 -69.608 1.00 89.69 219 ALA A N 1
ATOM 1712 C CA . ALA A 1 219 ? 56.359 -0.202 -69.193 1.00 89.69 219 ALA A CA 1
ATOM 1713 C C . ALA A 1 219 ? 57.096 -1.285 -70.001 1.00 89.69 219 ALA A C 1
ATOM 1715 O O . ALA A 1 219 ? 58.173 -1.018 -70.528 1.00 89.69 219 ALA A O 1
ATOM 1716 N N . GLN A 1 220 ? 56.491 -2.468 -70.165 1.00 91.88 220 GLN A N 1
ATOM 1717 C CA . GLN A 1 220 ? 57.072 -3.575 -70.937 1.00 91.88 220 GLN A CA 1
ATOM 1718 C C . GLN A 1 220 ? 57.275 -3.222 -72.416 1.00 91.88 220 GLN A C 1
ATOM 1720 O O . GLN A 1 220 ? 58.301 -3.567 -73.001 1.00 91.88 220 GLN A O 1
ATOM 1725 N N . ILE A 1 221 ? 56.306 -2.539 -73.034 1.00 92.06 221 ILE A N 1
ATOM 1726 C CA . ILE A 1 221 ? 56.418 -2.077 -74.423 1.00 92.06 221 ILE A CA 1
ATOM 1727 C C . ILE A 1 221 ? 57.543 -1.047 -74.536 1.00 92.06 221 ILE A C 1
ATOM 1729 O O . ILE A 1 221 ? 58.391 -1.183 -75.415 1.00 92.06 221 ILE A O 1
ATOM 1733 N N . ALA A 1 222 ? 57.583 -0.057 -73.638 1.00 89.25 222 ALA A N 1
ATOM 1734 C CA . ALA A 1 222 ? 58.612 0.980 -73.629 1.00 89.25 222 ALA A CA 1
ATOM 1735 C C . ALA A 1 222 ? 60.028 0.402 -73.463 1.00 89.25 222 ALA A C 1
ATOM 1737 O O . ALA A 1 222 ? 60.940 0.843 -74.162 1.00 89.25 222 ALA A O 1
ATOM 1738 N N . ASP A 1 223 ? 60.200 -0.613 -72.609 1.00 89.88 223 ASP A N 1
ATOM 1739 C CA . ASP A 1 223 ? 61.468 -1.338 -72.458 1.00 89.88 223 ASP A CA 1
ATOM 1740 C C . ASP A 1 223 ? 61.883 -2.028 -73.770 1.00 89.88 223 ASP A C 1
ATOM 1742 O O . ASP A 1 223 ? 63.031 -1.905 -74.197 1.00 89.88 223 ASP A O 1
ATOM 1746 N N . ARG A 1 224 ? 60.947 -2.705 -74.455 1.00 90.75 224 ARG A N 1
ATOM 1747 C CA . ARG A 1 224 ? 61.217 -3.418 -75.722 1.00 90.75 224 ARG A CA 1
ATOM 1748 C C . ARG A 1 224 ? 61.634 -2.497 -76.866 1.00 90.75 224 ARG A C 1
ATOM 1750 O O . ARG A 1 224 ? 62.411 -2.916 -77.716 1.00 90.75 224 ARG A O 1
ATOM 1757 N N . VAL A 1 225 ? 61.124 -1.266 -76.899 1.00 92.25 225 VAL A N 1
ATOM 1758 C CA . VAL A 1 225 ? 61.440 -0.280 -77.950 1.00 92.25 225 VAL A CA 1
ATOM 1759 C C . VAL A 1 225 ? 62.558 0.695 -77.551 1.00 92.25 225 VAL A C 1
ATOM 1761 O O . VAL A 1 225 ? 62.765 1.699 -78.227 1.00 92.25 225 VAL A O 1
ATOM 1764 N N . GLY A 1 226 ? 63.274 0.433 -76.448 1.00 88.62 226 GLY A N 1
ATOM 1765 C CA . GLY A 1 226 ? 64.425 1.234 -76.006 1.00 88.62 226 GLY A CA 1
ATOM 1766 C C . GLY A 1 226 ? 64.079 2.589 -75.372 1.00 88.62 226 GLY A C 1
ATOM 1767 O O . GLY A 1 226 ? 64.955 3.430 -75.183 1.00 88.62 226 GLY A O 1
ATOM 1768 N N . MET A 1 227 ? 62.816 2.829 -75.009 1.00 90.75 227 MET A N 1
ATOM 1769 C CA . MET A 1 227 ? 62.337 4.094 -74.436 1.00 90.75 227 MET A CA 1
ATOM 1770 C C . MET A 1 227 ? 62.373 4.088 -72.898 1.00 90.75 227 MET A C 1
ATOM 1772 O O . MET A 1 227 ? 61.337 4.185 -72.235 1.00 90.75 227 MET A O 1
ATOM 1776 N N . GLN A 1 228 ? 63.574 4.029 -72.317 1.00 88.31 228 GLN A N 1
ATOM 1777 C CA . GLN A 1 228 ? 63.782 3.871 -70.865 1.00 88.31 228 GLN A CA 1
ATOM 1778 C C . GLN A 1 228 ? 63.068 4.930 -70.003 1.00 88.31 228 GLN A C 1
ATOM 1780 O O . GLN A 1 228 ? 62.436 4.590 -69.003 1.00 88.31 228 GLN A O 1
ATOM 1785 N N . ALA A 1 229 ? 63.072 6.202 -70.418 1.00 87.44 229 ALA A N 1
ATOM 1786 C CA . ALA A 1 229 ? 62.386 7.273 -69.686 1.00 87.44 229 ALA A CA 1
ATOM 1787 C C . ALA A 1 229 ? 60.859 7.060 -69.594 1.00 87.44 229 ALA A C 1
ATOM 1789 O O . ALA A 1 229 ? 60.237 7.398 -68.585 1.00 87.44 229 ALA A O 1
ATOM 1790 N N . ARG A 1 230 ? 60.241 6.466 -70.628 1.00 87.12 230 ARG A N 1
ATOM 1791 C CA . ARG A 1 230 ? 58.802 6.147 -70.634 1.00 87.12 230 ARG A CA 1
ATOM 1792 C C . ARG A 1 230 ? 58.490 4.931 -69.763 1.00 87.12 230 ARG A C 1
ATOM 1794 O O . ARG A 1 230 ? 57.481 4.947 -69.060 1.00 87.12 230 ARG A O 1
ATOM 1801 N N . ALA A 1 231 ? 59.371 3.930 -69.746 1.00 85.19 231 ALA A N 1
ATOM 1802 C CA . ALA A 1 231 ? 59.242 2.780 -68.853 1.00 85.19 231 ALA A CA 1
ATOM 1803 C C . ALA A 1 231 ? 59.330 3.199 -67.375 1.00 85.19 231 ALA A C 1
ATOM 1805 O O . ALA A 1 231 ? 58.511 2.784 -66.551 1.00 85.19 231 ALA A O 1
ATOM 1806 N N . GLU A 1 232 ? 60.268 4.087 -67.034 1.00 90.00 232 GLU A N 1
ATOM 1807 C CA . GLU A 1 232 ? 60.404 4.612 -65.674 1.00 90.00 232 GLU A CA 1
ATOM 1808 C C . GLU A 1 232 ? 59.200 5.476 -65.261 1.00 90.00 232 GLU A C 1
ATOM 1810 O O . GLU A 1 232 ? 58.708 5.362 -64.134 1.00 90.00 232 GLU A O 1
ATOM 1815 N N . ALA A 1 233 ? 58.666 6.293 -66.176 1.00 89.88 233 ALA A N 1
ATOM 1816 C CA . ALA A 1 233 ? 57.460 7.083 -65.932 1.00 89.88 233 ALA A CA 1
ATOM 1817 C C . ALA A 1 233 ? 56.231 6.201 -65.642 1.00 89.88 233 ALA A C 1
ATOM 1819 O O . ALA A 1 233 ? 55.514 6.460 -64.672 1.00 89.88 233 ALA A O 1
ATOM 1820 N N . ALA A 1 234 ? 56.021 5.128 -66.414 1.00 88.62 234 ALA A N 1
ATOM 1821 C CA . ALA A 1 234 ? 54.925 4.181 -66.197 1.00 88.62 234 ALA A CA 1
ATOM 1822 C C . ALA A 1 234 ? 55.045 3.459 -64.840 1.00 88.62 234 ALA A C 1
ATOM 1824 O O . ALA A 1 234 ? 54.078 3.399 -64.074 1.00 88.62 234 ALA A O 1
ATOM 1825 N N . ARG A 1 235 ? 56.254 3.009 -64.470 1.00 90.62 235 ARG A N 1
ATOM 1826 C CA . ARG A 1 235 ? 56.523 2.397 -63.153 1.00 90.62 235 ARG A CA 1
ATOM 1827 C C . ARG A 1 235 ? 56.291 3.378 -61.998 1.00 90.62 235 ARG A C 1
ATOM 1829 O O . ARG A 1 235 ? 55.684 3.005 -60.993 1.00 90.62 235 ARG A O 1
ATOM 1836 N N . LYS A 1 236 ? 56.700 4.647 -62.145 1.00 91.12 236 LYS A N 1
ATOM 1837 C CA . LYS A 1 236 ? 56.427 5.711 -61.158 1.00 91.12 236 LYS A CA 1
ATOM 1838 C C . LYS A 1 236 ? 54.928 5.975 -61.004 1.00 91.12 236 LYS A C 1
ATOM 1840 O O . LYS A 1 236 ? 54.458 6.138 -59.880 1.00 91.12 236 LYS A O 1
ATOM 1845 N N . MET A 1 237 ? 54.166 5.998 -62.098 1.00 90.62 237 MET A N 1
ATOM 1846 C CA . MET A 1 237 ? 52.706 6.143 -62.038 1.00 90.62 237 MET A CA 1
ATOM 1847 C C . MET A 1 237 ? 52.043 4.947 -61.345 1.00 90.62 237 MET A C 1
ATOM 1849 O O . MET A 1 237 ? 51.184 5.144 -60.488 1.00 90.62 237 MET A O 1
ATOM 1853 N N . LYS A 1 238 ? 52.496 3.718 -61.615 1.00 89.50 238 LYS A N 1
ATOM 1854 C CA . LYS A 1 238 ? 51.981 2.516 -60.942 1.00 89.50 238 LYS A CA 1
ATOM 1855 C C . LYS A 1 238 ? 52.241 2.549 -59.435 1.00 89.50 238 LYS A C 1
ATOM 1857 O O . LYS A 1 238 ? 51.334 2.281 -58.646 1.00 89.50 238 LYS A O 1
ATOM 1862 N N . ALA A 1 239 ? 53.449 2.941 -59.025 1.00 88.88 239 ALA A N 1
ATOM 1863 C CA . ALA A 1 239 ? 53.801 3.091 -57.614 1.00 88.88 239 ALA A CA 1
ATOM 1864 C C . ALA A 1 239 ? 52.902 4.113 -56.891 1.00 88.88 239 ALA A C 1
ATOM 1866 O O . ALA A 1 239 ? 52.531 3.892 -55.741 1.00 88.88 239 ALA A O 1
ATOM 1867 N N . LYS A 1 240 ? 52.482 5.187 -57.579 1.00 90.06 240 LYS A N 1
ATOM 1868 C CA . LYS A 1 240 ? 51.531 6.176 -57.039 1.00 90.06 240 LYS A CA 1
ATOM 1869 C C . LYS A 1 240 ? 50.112 5.624 -56.864 1.00 90.06 240 LYS A C 1
ATOM 1871 O O . LYS A 1 240 ? 49.405 6.070 -55.970 1.00 90.06 240 LYS A O 1
ATOM 1876 N N . ILE A 1 241 ? 49.689 4.662 -57.685 1.00 87.81 241 ILE A N 1
ATOM 1877 C CA . ILE A 1 241 ? 48.318 4.118 -57.665 1.00 87.81 241 ILE A CA 1
ATOM 1878 C C . ILE A 1 241 ? 48.165 2.950 -56.672 1.00 87.81 241 ILE A C 1
ATOM 1880 O O . ILE A 1 241 ? 47.075 2.722 -56.139 1.00 87.81 241 ILE A O 1
ATOM 1884 N N . ALA A 1 242 ? 49.250 2.240 -56.347 1.00 83.88 242 ALA A N 1
ATOM 1885 C CA . ALA A 1 242 ? 49.235 1.092 -55.434 1.00 83.88 242 ALA A CA 1
ATOM 1886 C C . ALA A 1 242 ? 48.581 1.357 -54.050 1.00 83.88 242 ALA A C 1
ATOM 1888 O O . ALA A 1 242 ? 47.788 0.516 -53.612 1.00 83.88 242 ALA A O 1
ATOM 1889 N N . PRO A 1 243 ? 48.799 2.506 -53.371 1.00 87.81 243 PRO A N 1
ATOM 1890 C CA . PRO A 1 243 ? 48.125 2.816 -52.105 1.00 87.81 243 PRO A CA 1
ATOM 1891 C C . PRO A 1 243 ? 46.600 2.933 -52.238 1.00 87.81 243 PRO A C 1
ATOM 1893 O O . PRO A 1 243 ? 45.863 2.492 -51.353 1.00 87.81 243 PRO A O 1
ATOM 1896 N N . HIS A 1 244 ? 46.108 3.463 -53.362 1.00 86.75 244 HIS A N 1
ATOM 1897 C CA . HIS A 1 244 ? 44.674 3.622 -53.615 1.00 86.75 244 HIS A CA 1
ATOM 1898 C C . HIS A 1 244 ? 43.969 2.268 -53.773 1.00 86.75 244 HIS A C 1
ATOM 1900 O O . HIS A 1 244 ? 42.858 2.090 -53.275 1.00 86.75 244 HIS A O 1
ATOM 1906 N N . ARG A 1 245 ? 44.640 1.275 -54.373 1.00 81.31 245 ARG A N 1
ATOM 1907 C CA . ARG A 1 245 ? 44.138 -0.108 -54.463 1.00 81.31 245 ARG A CA 1
ATOM 1908 C C . ARG A 1 245 ? 43.910 -0.718 -53.078 1.00 81.31 245 ARG A C 1
ATOM 1910 O O . ARG A 1 245 ? 42.862 -1.309 -52.817 1.00 81.31 245 ARG A O 1
ATOM 1917 N N . THR A 1 246 ? 44.877 -0.545 -52.180 1.00 83.62 246 THR A N 1
ATOM 1918 C CA . THR A 1 246 ? 44.802 -1.041 -50.799 1.00 83.62 246 THR A CA 1
ATOM 1919 C C . THR A 1 246 ? 43.706 -0.329 -50.004 1.00 83.62 246 THR A C 1
ATOM 1921 O O . THR A 1 246 ? 42.937 -0.985 -49.298 1.00 83.62 246 THR A O 1
ATOM 1924 N N . ALA A 1 247 ? 43.576 0.991 -50.165 1.00 84.50 247 ALA A N 1
ATOM 1925 C CA . ALA A 1 247 ? 42.541 1.784 -49.505 1.00 84.50 247 ALA A CA 1
ATOM 1926 C C . ALA A 1 247 ? 41.123 1.347 -49.915 1.00 84.50 247 ALA A C 1
ATOM 1928 O O . ALA A 1 247 ? 40.282 1.091 -49.052 1.00 84.50 247 ALA A O 1
ATOM 1929 N N . VAL A 1 248 ? 40.863 1.177 -51.217 1.00 84.94 248 VAL A N 1
ATOM 1930 C CA . VAL A 1 248 ? 39.548 0.757 -51.737 1.00 84.94 248 VAL A CA 1
ATOM 1931 C C . VAL A 1 248 ? 39.170 -0.646 -51.253 1.00 84.94 248 VAL A C 1
ATOM 1933 O O . VAL A 1 248 ? 38.043 -0.864 -50.799 1.00 84.94 248 VAL A O 1
ATOM 1936 N N . ARG A 1 249 ? 40.126 -1.584 -51.252 1.00 82.06 249 ARG A N 1
ATOM 1937 C CA . ARG A 1 249 ? 39.912 -2.950 -50.750 1.00 82.06 249 ARG A CA 1
ATOM 1938 C C . ARG A 1 249 ? 39.592 -2.976 -49.249 1.00 82.06 249 ARG A C 1
ATOM 1940 O O . ARG A 1 249 ? 38.742 -3.758 -48.823 1.00 82.06 249 ARG A O 1
ATOM 1947 N N . SER A 1 250 ? 40.231 -2.109 -48.459 1.00 83.44 250 SER A N 1
ATOM 1948 C CA . SER A 1 250 ? 39.955 -1.963 -47.021 1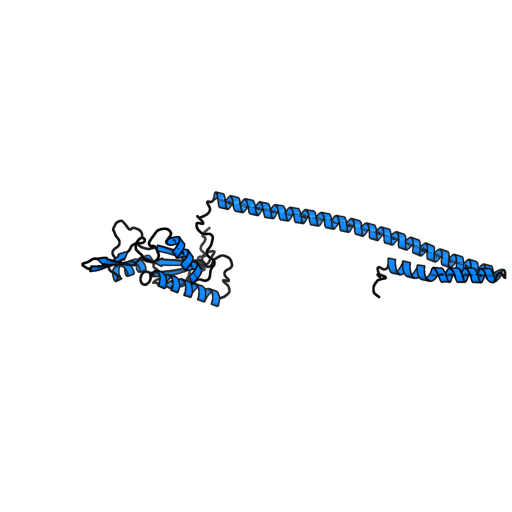.00 83.44 250 SER A CA 1
ATOM 1949 C C . SER A 1 250 ? 38.551 -1.407 -46.757 1.00 83.44 250 SER A C 1
ATOM 1951 O O . SER A 1 250 ? 37.783 -2.002 -45.998 1.00 83.44 250 SER A O 1
ATOM 1953 N N . MET A 1 251 ? 38.173 -0.334 -47.467 1.00 82.00 251 MET A N 1
ATOM 1954 C CA . MET A 1 251 ? 36.844 0.285 -47.365 1.00 82.00 251 MET A CA 1
ATOM 1955 C C . MET A 1 251 ? 35.719 -0.692 -47.738 1.00 82.00 251 MET A C 1
ATOM 1957 O O . MET A 1 251 ? 34.670 -0.715 -47.094 1.00 82.00 251 MET A O 1
ATOM 1961 N N . ARG A 1 252 ? 35.940 -1.565 -48.731 1.00 76.38 252 ARG A N 1
ATOM 1962 C CA . ARG A 1 252 ? 34.981 -2.615 -49.119 1.00 76.38 252 ARG A CA 1
ATOM 1963 C C . ARG A 1 252 ? 34.822 -3.700 -48.048 1.00 76.38 252 ARG A C 1
ATOM 1965 O O . ARG A 1 252 ? 33.720 -4.210 -47.854 1.00 76.38 252 ARG A O 1
ATOM 1972 N N . GLY A 1 253 ? 35.913 -4.044 -47.360 1.00 70.44 253 GLY A N 1
ATOM 1973 C CA . GLY A 1 253 ? 35.952 -5.052 -46.29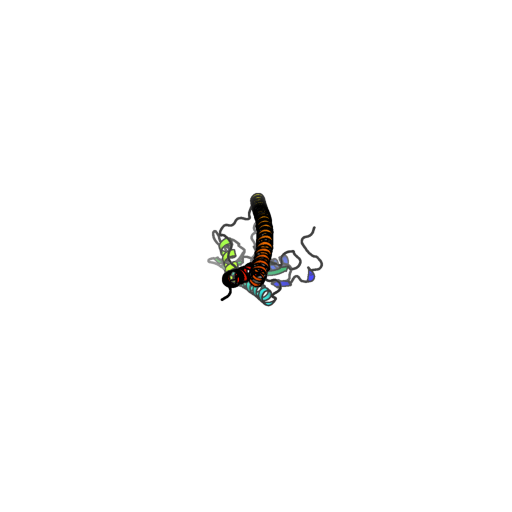6 1.00 70.44 253 GLY A CA 1
ATOM 1974 C C . GLY A 1 253 ? 35.381 -4.593 -44.951 1.00 70.44 253 GLY A C 1
ATOM 1975 O O . GLY A 1 253 ? 35.338 -5.394 -44.023 1.00 70.44 253 GLY A O 1
ATOM 1976 N N . GLY A 1 254 ? 34.948 -3.332 -44.828 1.00 64.62 254 GLY A N 1
ATOM 1977 C CA . GLY A 1 254 ? 34.361 -2.798 -43.597 1.00 64.62 254 GLY A CA 1
ATOM 1978 C C . GLY A 1 254 ? 35.367 -2.526 -42.476 1.00 64.62 254 GLY A C 1
ATOM 1979 O O . GLY A 1 254 ? 34.951 -2.335 -41.337 1.00 64.62 254 GLY A O 1
ATOM 1980 N N . ARG A 1 255 ? 36.674 -2.495 -42.772 1.00 53.38 255 ARG A N 1
ATOM 1981 C CA . ARG A 1 255 ? 37.681 -2.034 -41.810 1.00 53.38 255 ARG A CA 1
ATOM 1982 C C . ARG A 1 255 ? 37.739 -0.509 -41.854 1.00 53.38 255 ARG A C 1
ATOM 1984 O O . ARG A 1 255 ? 38.172 0.068 -42.850 1.00 53.38 255 ARG A O 1
ATOM 1991 N N . ASN A 1 256 ? 37.275 0.129 -40.782 1.00 45.00 256 ASN A N 1
ATOM 1992 C CA . ASN A 1 256 ? 37.412 1.569 -40.589 1.00 45.00 256 ASN A CA 1
ATOM 1993 C C . ASN A 1 256 ? 38.901 1.950 -40.594 1.00 45.00 256 ASN A C 1
ATOM 1995 O O . ASN A 1 256 ? 39.690 1.429 -39.810 1.00 45.00 256 ASN A O 1
ATOM 1999 N N . PHE A 1 257 ? 39.281 2.881 -41.467 1.00 44.66 257 PHE A N 1
ATOM 2000 C CA . PHE A 1 257 ? 40.516 3.651 -41.330 1.00 44.66 257 PHE A CA 1
ATOM 2001 C C . PHE A 1 257 ? 40.266 4.706 -40.241 1.00 44.66 257 PHE A C 1
ATOM 2003 O O . PHE A 1 257 ? 39.830 5.809 -40.552 1.00 44.66 257 PHE A O 1
ATOM 2010 N N . GLY A 1 258 ? 40.421 4.345 -38.966 1.00 42.34 258 GLY A N 1
ATOM 2011 C CA . GLY A 1 258 ? 40.085 5.275 -37.881 1.00 42.34 258 GLY A CA 1
ATOM 2012 C C . GLY A 1 258 ? 40.360 4.817 -36.450 1.00 42.34 258 GLY A C 1
ATOM 2013 O O . GLY A 1 258 ? 39.778 5.388 -35.541 1.00 42.34 258 GLY A O 1
ATOM 2014 N N . GLU A 1 259 ? 41.220 3.821 -36.236 1.00 37.12 259 GLU A N 1
ATOM 2015 C CA . GLU A 1 259 ? 41.840 3.584 -34.925 1.00 37.12 259 GLU A CA 1
ATOM 2016 C C . GLU A 1 259 ? 43.357 3.704 -35.092 1.00 37.12 259 GLU A C 1
ATOM 2018 O O . GLU A 1 259 ? 44.051 2.750 -35.450 1.00 37.12 259 GLU A O 1
ATOM 2023 N N . ARG A 1 260 ? 43.847 4.931 -34.926 1.00 34.31 260 ARG A N 1
ATOM 2024 C CA . ARG A 1 260 ? 45.214 5.271 -34.533 1.00 34.31 260 ARG A CA 1
ATOM 2025 C C . ARG A 1 260 ? 45.151 6.507 -33.658 1.00 34.31 260 ARG A C 1
ATOM 2027 O O . ARG A 1 260 ? 44.374 7.413 -34.027 1.00 34.31 260 ARG A O 1
#

Secondary structure (DSSP, 8-state):
--SB-TTTGGG-EEEES-S-HHHHHHHHHHHTT-PPPTT-S--SEEEEE---TT--TT-HHHHHHHHHHHHHHHHHHHGGGEEEEEEE-SBSS-EEEEEE--EEEEEETTEEEEEE-TTTSTTT-STTHHHHHHHHHHHHHTPPP--TT-PPPPHHHHHHHHHHHHHHHHHHHHHHHHHHHHHHHHHHHHHHHHHHHHHHHHHHHHHHHHHHHHHHHHHHHHHHTT-HHHHHHHHHHHHHHHHHHHHHHHHHTT--S---

Organism: NCBI:txid588602

Sequence (260 aa):
MSHVDLSATGENMVLHGTGDPKADVKACLGKFQAAPRADNEKPFERFVVHPGDGFDWSNSVAIGKWLTDTRQWLQDEYGPGFVYAVVHVDEKKPHIHAVCVPLYKSKTKKREAWKVSHKQHPATKGRGSYERLRRRCADALGFEYGEPGNKPRTEMQRLADEAAEASRVRADAEAVSMLTKARTEAQGIVSQAKKKARGILSEIEKRVVQISDELDQAAQIADRVGMQARAEAARKMKAKIAPHRTAVRSMRGGRNFGER

Foldseek 3Di:
DDQFQPVCQVVKDWLFADQDPVVQQVVLCVVQVADADPPCPDQKDKDKFAQDPPQDPVDPVLVVLLSVLLVVLLCVQQPSQFGTWMWDPRGPGIIIITMGRLWDWDDDPVDTGIYGDQCPRPQRHDPCSVVVNVVSVCVSSVHDDPDPPDDPDDPVRVVVVVVVVVVVVVVVVVVVVVVVVVVVVVVVVVVVVLVVVLVVLVVVLVVLVVLLVVLVVQLVVCVVVVNNVRNVVSVVVNVVSVVVNVVSVCVSVVNDPDDD

pLDDT: mean 88.58, std 10.64, range [34.31, 98.5]

Radius of gyration: 43.47 Å; chains: 1; bounding box: 96×41×120 Å